Protein AF-A0A2G9UIV2-F1 (afdb_monomer)

Radius of gyration: 24.1 Å; Cα contacts (8 Å, |Δi|>4): 172; chains: 1; bounding box: 66×45×89 Å

Nearest PDB structures (foldseek):
  2ho1-assembly1_A  TM=3.061E-01  e=5.552E-01  Pseudomonas aeruginosa PAO1
  6t46-assembly2_G  TM=3.089E-01  e=1.638E+00  Bacillus subtilis subsp. natto
  7qds-assembly1_B  TM=3.259E-01  e=1.808E+00  Homo sapiens
  4gyo-assembly3_B  TM=2.276E-01  e=1.002E+00  Bacillus subtilis subsp. subtilis str. 168

Solvent-accessible surface area (backbone atoms only — not comparable to full-atom values): 14563 Å² total; per-residue (Å²): 138,87,88,85,87,81,84,84,86,81,87,78,89,78,84,85,76,84,66,90,90,58,93,69,64,47,70,51,70,64,81,99,41,84,41,78,49,73,90,74,78,98,80,74,78,90,75,75,96,66,57,72,75,56,46,73,74,57,39,69,71,50,49,52,52,52,50,51,52,38,59,75,68,71,72,69,94,71,59,66,67,57,51,44,53,54,48,42,47,22,76,76,73,42,52,72,68,54,32,51,50,50,49,50,59,38,37,77,73,33,55,70,56,38,56,52,47,51,44,47,41,27,32,62,70,67,36,52,65,64,33,44,61,72,51,46,95,73,37,61,61,53,68,73,54,48,51,50,48,51,55,51,25,57,76,70,67,40,58,60,36,51,51,50,50,61,75,41,20,78,69,31,64,56,47,67,63,56,49,31,56,43,50,45,47,50,48,56,52,32,54,75,66,68,37,58,71,61,48,50,55,48,50,53,54,57,71,69,44,92,73,55,76,61,37,52,66,45,54,55,55,51,52,51,46,54,54,52,59,52,59,64,65,63,70,81,74,76,135

pLDDT: mean 76.59, std 24.45, range [28.53, 98.25]

Structure (mmCIF, N/CA/C/O backbone):
data_AF-A0A2G9UIV2-F1
#
_entry.id   AF-A0A2G9UIV2-F1
#
loop_
_atom_site.group_PDB
_atom_site.id
_atom_site.type_symbol
_atom_site.label_atom_id
_atom_site.label_alt_id
_atom_site.label_comp_id
_atom_site.label_asym_id
_atom_site.label_entity_id
_atom_site.label_seq_id
_atom_site.pdbx_PDB_ins_code
_atom_site.Cartn_x
_atom_site.Cartn_y
_atom_site.Cartn_z
_atom_site.occupancy
_atom_site.B_iso_or_equiv
_atom_site.auth_seq_id
_atom_site.auth_comp_id
_atom_site.auth_asym_id
_atom_site.auth_atom_id
_atom_site.pdbx_PDB_model_num
ATOM 1 N N . MET A 1 1 ? 16.848 31.819 -67.163 1.00 36.22 1 MET A N 1
ATOM 2 C CA . MET A 1 1 ? 15.575 32.172 -66.495 1.00 36.22 1 MET A CA 1
ATOM 3 C C . MET A 1 1 ? 14.769 30.898 -66.299 1.00 36.22 1 MET A C 1
ATOM 5 O O . MET A 1 1 ? 14.666 30.145 -67.253 1.00 36.22 1 MET A O 1
ATOM 9 N N . GLY A 1 2 ? 14.214 30.681 -65.102 1.00 32.56 2 GLY A N 1
ATOM 10 C CA . GLY A 1 2 ? 13.157 29.688 -64.863 1.00 32.56 2 GLY A CA 1
ATOM 11 C C . GLY A 1 2 ? 13.574 28.452 -64.062 1.00 32.56 2 GLY A C 1
ATOM 12 O O . GLY A 1 2 ? 14.038 27.469 -64.621 1.00 32.56 2 GLY A O 1
ATOM 13 N N . THR A 1 3 ? 13.366 28.515 -62.750 1.00 39.59 3 THR A N 1
ATOM 14 C CA . THR A 1 3 ? 13.394 27.409 -61.779 1.00 39.59 3 THR A CA 1
ATOM 15 C C . THR A 1 3 ? 12.150 26.524 -61.885 1.00 39.59 3 THR A C 1
ATOM 17 O O . THR A 1 3 ? 11.058 27.076 -61.979 1.00 39.59 3 THR A O 1
ATOM 20 N N . TYR A 1 4 ? 12.280 25.206 -61.688 1.00 30.64 4 TYR A N 1
ATOM 21 C CA . TYR A 1 4 ? 11.201 24.380 -61.129 1.00 30.64 4 TYR A CA 1
ATOM 22 C C . TYR A 1 4 ? 11.750 23.380 -60.107 1.00 30.64 4 TYR A C 1
ATOM 24 O O . TYR A 1 4 ? 12.613 22.558 -60.396 1.00 30.64 4 TYR A O 1
ATOM 32 N N . SER A 1 5 ? 11.229 23.524 -58.891 1.00 34.03 5 SER A N 1
ATOM 33 C CA . SER A 1 5 ? 11.388 22.662 -57.724 1.00 34.03 5 SER A CA 1
ATOM 34 C C . SER A 1 5 ? 10.186 21.721 -57.667 1.00 34.03 5 SER A C 1
ATOM 36 O O . SER A 1 5 ? 9.055 22.171 -57.854 1.00 34.03 5 SER A O 1
ATOM 38 N N . THR A 1 6 ? 10.403 20.435 -57.399 1.00 33.81 6 THR A N 1
ATOM 39 C CA . THR A 1 6 ? 9.326 19.488 -57.080 1.00 33.81 6 THR A CA 1
ATOM 40 C C . THR A 1 6 ? 9.645 18.791 -55.763 1.00 33.81 6 THR A C 1
ATOM 42 O O . THR A 1 6 ? 10.566 17.984 -55.660 1.00 33.81 6 THR A O 1
ATOM 45 N N . LYS A 1 7 ? 8.871 19.158 -54.737 1.00 33.47 7 LYS A N 1
ATOM 46 C CA . LYS A 1 7 ? 8.738 18.456 -53.460 1.00 33.47 7 LYS A CA 1
ATOM 47 C C . LYS A 1 7 ? 8.026 17.120 -53.695 1.00 33.47 7 LYS A C 1
ATOM 49 O O . LYS A 1 7 ? 6.999 17.097 -54.368 1.00 33.47 7 LYS A O 1
ATOM 54 N N . GLN A 1 8 ? 8.522 16.043 -53.091 1.00 31.83 8 GLN A N 1
ATOM 55 C CA . GLN A 1 8 ? 7.738 14.832 -52.846 1.00 31.83 8 GLN A CA 1
ATOM 56 C C . GLN A 1 8 ? 7.229 14.862 -51.402 1.00 31.83 8 GLN A C 1
ATOM 58 O O . GLN A 1 8 ? 7.998 14.709 -50.454 1.00 31.83 8 GLN A O 1
ATOM 63 N N . ASP A 1 9 ? 5.924 15.083 -51.259 1.00 31.62 9 ASP A N 1
ATOM 64 C CA . ASP A 1 9 ? 5.164 14.856 -50.034 1.00 31.62 9 ASP A CA 1
ATOM 65 C C . ASP A 1 9 ? 4.883 13.352 -49.882 1.00 31.62 9 ASP A C 1
ATOM 67 O O . ASP A 1 9 ? 4.256 12.737 -50.745 1.00 31.62 9 ASP A O 1
ATOM 71 N N . SER A 1 10 ? 5.312 12.760 -48.764 1.00 32.69 10 SER A N 1
ATOM 72 C CA . SER A 1 10 ? 4.859 11.437 -48.320 1.00 32.69 10 SER A CA 1
ATOM 73 C C . SER A 1 10 ? 3.827 11.609 -47.207 1.00 32.69 10 SER A C 1
ATOM 75 O O . SER A 1 10 ? 4.128 12.084 -46.111 1.00 32.69 10 SER A O 1
ATOM 77 N N . MET A 1 11 ? 2.602 11.195 -47.522 1.00 29.70 11 MET A N 1
ATOM 78 C CA . MET A 1 11 ? 1.392 11.228 -46.707 1.00 29.70 11 MET A CA 1
ATOM 79 C C . MET A 1 11 ? 1.570 10.640 -45.293 1.00 29.70 11 MET A C 1
ATOM 81 O O . MET A 1 11 ? 1.881 9.463 -45.127 1.00 29.70 11 MET A O 1
ATOM 85 N N . ARG A 1 12 ? 1.239 11.426 -44.259 1.00 33.75 12 ARG A N 1
ATOM 86 C CA . ARG A 1 12 ? 0.734 10.912 -42.973 1.00 33.75 12 ARG A CA 1
ATOM 87 C C . ARG A 1 12 ? -0.788 10.992 -43.007 1.00 33.75 12 ARG A C 1
ATOM 89 O O . ARG A 1 12 ? -1.350 12.081 -42.923 1.00 33.75 12 ARG A O 1
ATOM 96 N N . SER A 1 13 ? -1.460 9.851 -43.106 1.00 30.95 13 SER A N 1
ATOM 97 C CA . SER A 1 13 ? -2.908 9.776 -42.914 1.00 30.95 13 SER A CA 1
ATOM 98 C C . SER A 1 13 ? -3.249 10.103 -41.453 1.00 30.95 13 SER A C 1
ATOM 100 O O . SER A 1 13 ? -2.907 9.348 -40.542 1.00 30.95 13 SER A O 1
ATOM 102 N N . SER A 1 14 ? -3.907 11.239 -41.229 1.00 36.31 14 SER A N 1
ATOM 103 C CA . SER A 1 14 ? -4.447 11.663 -39.936 1.00 36.31 14 SER A CA 1
ATOM 104 C C . SER A 1 14 ? -5.958 11.461 -39.971 1.00 36.31 14 SER A C 1
ATOM 106 O O . SER A 1 14 ? -6.673 12.192 -40.653 1.00 36.31 14 SER A O 1
ATOM 108 N N . SER A 1 15 ? -6.456 10.436 -39.285 1.00 35.34 15 SER A N 1
ATOM 109 C CA . SER A 1 15 ? -7.892 10.188 -39.159 1.00 35.34 15 SER A CA 1
ATOM 110 C C . SER A 1 15 ? -8.438 10.992 -37.977 1.00 35.34 15 SER A C 1
ATOM 112 O O . SER A 1 15 ? -8.155 10.688 -36.820 1.00 35.34 15 SER A O 1
ATOM 114 N N . ARG A 1 16 ? -9.215 12.042 -38.272 1.00 37.31 16 ARG A N 1
ATOM 115 C CA . ARG A 1 16 ? -9.953 12.834 -37.277 1.00 37.31 16 ARG A CA 1
ATOM 116 C C . ARG A 1 16 ? -11.277 12.144 -36.963 1.00 37.31 16 ARG A C 1
ATOM 118 O O . ARG A 1 16 ? -12.132 12.049 -37.838 1.00 37.31 16 ARG A O 1
ATOM 125 N N . VAL A 1 17 ? -11.473 11.717 -35.719 1.00 35.66 17 VAL A N 1
ATOM 126 C CA . VAL A 1 17 ? -12.774 11.239 -35.228 1.00 35.66 17 VAL A CA 1
ATOM 127 C C . VAL A 1 17 ? -13.355 12.319 -34.319 1.00 35.66 17 VAL A C 1
ATOM 129 O O . VAL A 1 17 ? -12.776 12.629 -33.281 1.00 35.66 17 VAL A O 1
ATOM 132 N N . ARG A 1 18 ? -14.476 12.929 -34.726 1.00 32.62 18 ARG A N 1
ATOM 133 C CA . ARG A 1 18 ? -15.250 13.835 -33.864 1.00 32.62 18 ARG A CA 1
ATOM 134 C C . ARG A 1 18 ? -16.185 12.993 -33.001 1.00 32.62 18 ARG A C 1
ATOM 136 O O . ARG A 1 18 ? -17.028 12.285 -33.540 1.00 32.62 18 ARG A O 1
ATOM 143 N N . VAL A 1 19 ? -16.052 13.090 -31.682 1.00 36.91 19 VAL A N 1
ATOM 144 C CA . VAL A 1 19 ? -17.038 12.551 -30.737 1.00 36.91 19 VAL A CA 1
ATOM 145 C C . VAL A 1 19 ? -18.130 13.606 -30.556 1.00 36.91 19 VAL A C 1
ATOM 147 O O . VAL A 1 19 ? -17.831 14.769 -30.280 1.00 36.91 19 VAL A O 1
ATOM 150 N N . ALA A 1 20 ? -19.390 13.228 -30.770 1.00 29.19 20 ALA A N 1
ATOM 151 C CA . ALA A 1 20 ? -20.528 14.123 -30.593 1.00 29.19 20 ALA A CA 1
ATOM 152 C C . ALA A 1 20 ? -20.673 14.503 -29.107 1.00 29.19 20 ALA A C 1
ATOM 154 O O . ALA A 1 20 ? -20.794 13.622 -28.262 1.00 29.19 20 ALA A O 1
ATOM 155 N N . GLY A 1 21 ? -20.642 15.805 -28.797 1.00 36.03 21 GLY A N 1
ATOM 156 C CA . GLY A 1 21 ? -20.976 16.337 -27.465 1.00 36.03 21 GLY A CA 1
ATOM 157 C C . GLY A 1 21 ? -19.948 17.264 -26.804 1.00 36.03 21 GLY A C 1
ATOM 158 O O . GLY A 1 21 ? -20.321 18.002 -25.901 1.00 36.03 21 GLY A O 1
ATOM 159 N N . CYS A 1 22 ? -18.693 17.320 -27.265 1.00 34.06 22 CYS A N 1
ATOM 160 C CA . CYS A 1 22 ? -17.700 18.272 -26.745 1.00 34.06 22 CYS A CA 1
ATOM 161 C C . CYS A 1 22 ? -17.078 19.093 -27.877 1.00 34.06 22 CYS A C 1
ATOM 163 O O . CYS A 1 22 ? -16.413 18.558 -28.766 1.00 34.06 22 CYS A O 1
ATOM 165 N N . GLY A 1 23 ? -17.274 20.413 -27.836 1.00 36.06 23 GLY A N 1
ATOM 166 C CA . GLY A 1 23 ? -16.567 21.347 -28.704 1.00 36.06 23 GLY A CA 1
ATOM 167 C C . GLY A 1 23 ? -15.068 21.293 -28.408 1.00 36.06 23 GLY A C 1
ATOM 168 O O . GLY A 1 23 ? -14.648 21.675 -27.325 1.00 36.06 23 GLY A O 1
ATOM 169 N N . LEU A 1 24 ? -14.284 20.811 -29.379 1.00 40.22 24 LEU A N 1
ATOM 170 C CA . LEU A 1 24 ? -12.813 20.740 -29.382 1.00 40.22 24 LEU A CA 1
ATOM 171 C C . LEU A 1 24 ? -12.190 19.692 -28.439 1.00 40.22 24 LEU A C 1
ATOM 173 O O . LEU A 1 24 ? -11.418 20.007 -27.538 1.00 40.22 24 LEU A O 1
ATOM 177 N N . CYS A 1 25 ? -12.459 18.415 -28.723 1.00 35.59 25 CYS A N 1
ATOM 178 C CA . CYS A 1 25 ? -11.540 17.325 -28.380 1.00 35.59 25 CYS A CA 1
ATOM 179 C C . CYS A 1 25 ? -10.595 17.069 -29.557 1.00 35.59 25 CYS A C 1
ATOM 181 O O . CYS A 1 25 ? -11.043 16.639 -30.622 1.00 35.59 25 CYS A O 1
ATOM 183 N N . GLU A 1 26 ? -9.295 17.290 -29.369 1.00 36.81 26 GLU A N 1
ATOM 184 C CA . GLU A 1 26 ? -8.282 16.783 -30.296 1.00 36.81 26 GLU A CA 1
ATOM 185 C C . GLU A 1 26 ? -7.654 15.522 -29.707 1.00 36.81 26 GLU A C 1
ATOM 187 O O . GLU A 1 26 ? -6.923 15.559 -28.716 1.00 36.81 26 GLU A O 1
ATOM 192 N N . ILE A 1 27 ? -7.960 14.382 -30.327 1.00 42.00 27 ILE A N 1
ATOM 193 C CA . ILE A 1 27 ? -7.250 13.129 -30.090 1.00 42.00 27 ILE A CA 1
ATOM 194 C C . ILE A 1 27 ? -6.097 13.084 -31.093 1.00 42.00 27 ILE A C 1
ATOM 196 O O . ILE A 1 27 ? -6.297 12.844 -32.285 1.00 42.00 27 ILE A O 1
ATOM 200 N N . LEU A 1 28 ? -4.883 13.344 -30.616 1.00 35.12 28 LEU A N 1
ATOM 201 C CA . LEU A 1 28 ? -3.662 13.224 -31.400 1.00 35.12 28 LEU A CA 1
ATOM 202 C C . LEU A 1 28 ? -3.133 11.798 -31.275 1.00 35.12 28 LEU A C 1
ATOM 204 O O . LEU A 1 28 ? -2.660 11.361 -30.225 1.00 35.12 28 LEU A O 1
ATOM 208 N N . ARG A 1 29 ? -3.222 11.066 -32.384 1.00 33.78 29 ARG A N 1
ATOM 209 C CA . ARG A 1 29 ? -2.623 9.745 -32.535 1.00 33.78 29 ARG A CA 1
ATOM 210 C C . ARG A 1 29 ? -1.155 9.924 -32.924 1.00 33.78 29 ARG A C 1
ATOM 212 O O . ARG A 1 29 ? -0.858 10.394 -34.022 1.00 33.78 29 ARG A O 1
ATOM 219 N N . VAL A 1 30 ? -0.236 9.581 -32.025 1.00 36.44 30 VAL A N 1
ATOM 220 C CA . VAL A 1 30 ? 1.208 9.554 -32.315 1.00 36.44 30 VAL A CA 1
ATOM 221 C C . VAL A 1 30 ? 1.657 8.100 -32.205 1.00 36.44 30 VAL A C 1
ATOM 223 O O . VAL A 1 30 ? 1.893 7.599 -31.109 1.00 36.44 30 VAL A O 1
ATOM 226 N N . GLY A 1 31 ? 1.693 7.396 -33.339 1.00 54.88 31 GLY A N 1
ATOM 227 C CA . GLY A 1 31 ? 1.874 5.937 -33.371 1.00 54.88 31 GLY A CA 1
ATOM 228 C C . GLY A 1 31 ? 0.669 5.194 -32.776 1.00 54.88 31 GLY A C 1
ATOM 229 O O . GLY A 1 31 ? -0.472 5.588 -33.006 1.00 54.88 31 GLY A O 1
ATOM 230 N N . ASP A 1 32 ? 0.914 4.162 -31.965 1.00 32.50 32 ASP A N 1
ATOM 231 C CA . ASP A 1 32 ? -0.132 3.414 -31.238 1.00 32.50 32 ASP A CA 1
ATOM 232 C C . ASP A 1 32 ? -0.488 4.027 -29.870 1.00 32.50 32 ASP A C 1
ATOM 234 O O . ASP A 1 32 ? -1.069 3.372 -29.001 1.00 32.50 32 ASP A O 1
ATOM 238 N N . CYS A 1 33 ? -0.126 5.291 -29.647 1.00 31.64 33 CYS A N 1
ATOM 239 C CA . CYS A 1 33 ? -0.480 6.049 -28.452 1.00 31.64 33 CYS A CA 1
ATOM 240 C C . CYS A 1 33 ? -1.670 6.975 -28.726 1.00 31.64 33 CYS A C 1
ATOM 242 O O . CYS A 1 33 ? -1.686 7.717 -29.712 1.00 31.64 33 CYS A O 1
ATOM 244 N N . PHE A 1 34 ? -2.633 6.968 -27.805 1.00 36.72 34 PHE A N 1
ATOM 245 C CA . PHE A 1 34 ? -3.711 7.949 -27.753 1.00 36.72 34 PHE A CA 1
ATOM 246 C C . PHE A 1 34 ? -3.309 9.093 -26.824 1.00 36.72 34 PHE A C 1
ATOM 248 O O . PHE A 1 34 ? -3.037 8.871 -25.646 1.00 36.72 34 PHE A O 1
ATOM 255 N N . VAL A 1 35 ? -3.288 10.315 -27.353 1.00 41.06 35 VAL A N 1
ATOM 256 C CA . VAL A 1 35 ? -3.166 11.541 -26.561 1.00 41.06 35 VAL A CA 1
ATOM 257 C C . VAL A 1 35 ? -4.452 12.329 -26.760 1.00 41.06 35 VAL A C 1
ATOM 259 O O . VAL A 1 35 ? -4.749 12.736 -27.879 1.00 41.06 35 VAL A O 1
ATOM 262 N N . ALA A 1 36 ? -5.230 12.527 -25.699 1.00 36.12 36 ALA A N 1
ATOM 263 C CA . ALA A 1 36 ? -6.378 13.425 -25.728 1.00 36.12 36 ALA A CA 1
ATOM 264 C C . ALA A 1 36 ? -5.966 14.775 -25.131 1.00 36.12 36 ALA A C 1
ATOM 266 O O . ALA A 1 36 ? -5.492 14.831 -23.995 1.00 36.12 36 ALA A O 1
ATOM 267 N N . SER A 1 37 ? -6.119 15.848 -25.906 1.00 35.06 37 SER A N 1
ATOM 268 C CA . SER A 1 37 ? -5.944 17.223 -25.442 1.00 35.06 37 SER A CA 1
ATOM 269 C C . SER A 1 37 ? -7.320 17.834 -25.187 1.00 35.06 37 SER A C 1
ATOM 271 O O . SER A 1 37 ? -8.137 17.924 -26.106 1.00 35.06 37 SER A O 1
ATOM 273 N N . PHE A 1 38 ? -7.586 18.232 -23.941 1.00 36.94 38 PHE A N 1
ATOM 274 C CA . PHE A 1 38 ? -8.805 18.940 -23.548 1.00 36.94 38 PHE A CA 1
ATOM 275 C C . PHE A 1 38 ? -8.434 20.367 -23.141 1.00 36.94 38 PHE A C 1
ATOM 277 O O . PHE A 1 38 ? -7.672 20.571 -22.199 1.00 36.94 38 PHE A O 1
ATOM 284 N N . ASN A 1 39 ? -8.977 21.355 -23.853 1.00 33.75 39 ASN A N 1
ATOM 285 C CA . ASN A 1 39 ? -8.647 22.775 -23.683 1.00 33.75 39 ASN A CA 1
ATOM 286 C C . ASN A 1 39 ? -9.565 23.521 -22.694 1.00 33.75 39 ASN A C 1
ATOM 288 O O . ASN A 1 39 ? -9.758 24.725 -22.827 1.00 33.75 39 ASN A O 1
ATOM 292 N N . CYS A 1 40 ? -10.138 22.850 -21.692 1.00 28.53 40 CYS A N 1
ATOM 293 C CA . CYS A 1 40 ? -10.941 23.513 -20.660 1.00 28.53 40 CYS A CA 1
ATOM 294 C C . CYS A 1 40 ? -10.714 22.871 -19.278 1.00 28.53 40 CYS A C 1
ATOM 296 O O . CYS A 1 40 ? -10.909 21.670 -19.119 1.00 28.53 40 CYS A O 1
ATOM 298 N N . VAL A 1 41 ? -10.390 23.719 -18.287 1.00 28.80 41 VAL A N 1
ATOM 299 C CA . VAL A 1 41 ? -10.194 23.483 -16.831 1.00 28.80 41 VAL A CA 1
ATOM 300 C C . VAL A 1 41 ? -8.759 23.105 -16.382 1.00 28.80 41 VAL A C 1
ATOM 302 O O . VAL A 1 41 ? -8.200 22.113 -16.848 1.00 28.80 41 VAL A O 1
ATOM 305 N N . PRO A 1 42 ? -8.137 23.843 -15.428 1.00 33.25 42 PRO A N 1
ATOM 306 C CA . PRO A 1 42 ? -6.715 23.715 -15.120 1.00 33.25 42 PRO A CA 1
ATOM 307 C C . PRO A 1 42 ? -6.427 22.745 -13.960 1.00 33.25 42 PRO A C 1
ATOM 309 O O . PRO A 1 42 ? -5.709 23.115 -13.053 1.00 33.25 42 PRO A O 1
ATOM 312 N N . TYR A 1 43 ? -6.953 21.517 -13.941 1.00 31.30 43 TYR A N 1
ATOM 313 C CA . TYR A 1 43 ? -6.509 20.477 -12.984 1.00 31.30 43 TYR A CA 1
ATOM 314 C C . TYR A 1 43 ? -6.773 19.069 -13.536 1.00 31.30 43 TYR A C 1
ATOM 316 O O . TYR A 1 43 ? -7.432 18.248 -12.909 1.00 31.30 43 TYR A O 1
ATOM 324 N N . PHE A 1 44 ? -6.253 18.761 -14.726 1.00 32.28 44 PHE A N 1
ATOM 325 C CA . PHE A 1 44 ? -6.190 17.376 -15.195 1.00 32.28 44 PHE A CA 1
ATOM 326 C C . PHE A 1 44 ? -4.754 16.864 -15.127 1.00 32.28 44 PHE A C 1
ATOM 328 O O . PHE A 1 44 ? -3.872 17.232 -15.903 1.00 32.28 44 PHE A O 1
ATOM 335 N N . VAL A 1 45 ? -4.525 16.018 -14.124 1.00 33.84 45 VAL A N 1
ATOM 336 C CA . VAL A 1 45 ? -3.334 15.189 -13.977 1.00 33.84 45 VAL A CA 1
ATOM 337 C C . VAL A 1 45 ? -3.229 14.320 -15.227 1.00 33.84 45 VAL A C 1
ATOM 339 O O . VAL A 1 45 ? -4.075 13.459 -15.456 1.00 33.84 45 VAL A O 1
ATOM 342 N N . ILE A 1 46 ? -2.188 14.529 -16.035 1.00 36.34 46 ILE A N 1
ATOM 343 C CA . ILE A 1 46 ? -1.783 13.572 -17.069 1.00 36.34 46 ILE A CA 1
ATOM 344 C C . ILE A 1 46 ? -1.337 12.313 -16.326 1.00 36.34 46 ILE A C 1
ATOM 346 O O . ILE A 1 46 ? -0.216 12.214 -15.826 1.00 36.34 46 ILE A O 1
ATOM 350 N N . GLN A 1 47 ? -2.276 11.391 -16.161 1.00 43.72 47 GLN A N 1
ATOM 351 C CA . GLN A 1 47 ? -2.085 10.114 -15.506 1.00 43.72 47 GLN A CA 1
ATOM 352 C C . GLN A 1 47 ? -1.883 9.060 -16.595 1.00 43.72 47 GLN A C 1
ATOM 354 O O . GLN A 1 47 ? -2.655 9.016 -17.546 1.00 43.72 47 GLN A O 1
ATOM 359 N N . LEU A 1 48 ? -0.877 8.203 -16.385 1.00 43.28 48 LEU A N 1
ATOM 360 C CA . LEU A 1 48 ? -0.452 7.049 -17.197 1.00 43.28 48 LEU A CA 1
ATOM 361 C C . LEU A 1 48 ? 0.646 7.367 -18.212 1.00 43.28 48 LEU A C 1
ATOM 363 O O . LEU A 1 48 ? 0.384 7.695 -19.362 1.00 43.28 48 LEU A O 1
ATOM 367 N N . LEU A 1 49 ? 1.893 7.162 -17.788 1.00 50.59 49 LEU A N 1
ATOM 368 C CA . LEU A 1 49 ? 2.985 6.959 -18.739 1.00 50.59 49 LEU A CA 1
ATOM 369 C C . LEU A 1 49 ? 3.220 5.479 -19.057 1.00 50.59 49 LEU A C 1
ATOM 371 O O . LEU A 1 49 ? 3.691 5.187 -20.140 1.00 50.59 49 LEU A O 1
ATOM 375 N N . LEU A 1 50 ? 2.779 4.540 -18.213 1.00 53.03 50 LEU A N 1
ATOM 376 C CA . LEU A 1 50 ? 2.763 3.111 -18.540 1.00 53.03 50 LEU A CA 1
ATOM 377 C C . LEU A 1 50 ? 1.529 2.450 -17.903 1.00 53.03 50 LEU A C 1
ATOM 379 O O . LEU A 1 50 ? 1.528 2.202 -16.693 1.00 53.03 50 LEU A O 1
ATOM 383 N N . PRO A 1 51 ? 0.446 2.175 -18.656 1.00 56.69 51 PRO A N 1
ATOM 384 C CA . PRO A 1 51 ? -0.581 1.265 -18.170 1.00 56.69 51 PRO A CA 1
ATOM 385 C C . PRO A 1 51 ? 0.069 -0.099 -17.911 1.00 56.69 51 PRO A C 1
ATOM 387 O O . PRO A 1 51 ? 0.828 -0.575 -18.757 1.00 56.69 51 PRO A O 1
ATOM 390 N N . ARG A 1 52 ? -0.249 -0.746 -16.776 1.00 54.50 52 ARG A N 1
ATOM 391 C CA . ARG A 1 52 ? 0.258 -2.090 -16.412 1.00 54.50 52 ARG A CA 1
ATOM 392 C C . ARG A 1 52 ? 0.229 -3.065 -17.602 1.00 54.50 52 ARG A C 1
ATOM 394 O O . ARG A 1 52 ? 1.183 -3.801 -17.815 1.00 54.50 52 ARG A O 1
ATOM 401 N N . GLY A 1 53 ? -0.809 -2.986 -18.440 1.00 50.38 53 GLY A N 1
ATOM 402 C CA . GLY A 1 53 ? -0.976 -3.836 -19.623 1.00 50.38 53 GLY A CA 1
ATOM 403 C C . GLY A 1 53 ? 0.068 -3.682 -20.742 1.00 50.38 53 GLY A C 1
ATOM 404 O O . GLY A 1 53 ? 0.233 -4.624 -21.510 1.00 50.38 53 GLY A O 1
ATOM 405 N N . ARG A 1 54 ? 0.785 -2.550 -20.863 1.00 51.00 54 ARG A N 1
ATOM 406 C CA . ARG A 1 54 ? 1.858 -2.399 -21.872 1.00 51.00 54 ARG A CA 1
ATOM 407 C C . ARG A 1 54 ? 3.166 -3.033 -21.414 1.00 51.00 54 ARG A C 1
ATOM 409 O O . ARG A 1 54 ? 3.742 -3.806 -22.169 1.00 51.00 54 ARG A O 1
ATOM 416 N N . LEU A 1 55 ? 3.567 -2.780 -20.165 1.00 57.16 55 LEU A N 1
ATOM 417 C CA . LEU A 1 55 ? 4.756 -3.389 -19.553 1.00 57.16 55 LEU A CA 1
ATOM 418 C C . LEU A 1 55 ? 4.685 -4.921 -19.569 1.00 57.16 55 LEU A C 1
ATOM 420 O O . LEU A 1 55 ? 5.667 -5.575 -19.905 1.00 57.16 55 LEU A O 1
ATOM 424 N N . PHE A 1 56 ? 3.498 -5.481 -19.314 1.00 55.69 56 PHE A N 1
ATOM 425 C CA . PHE A 1 56 ? 3.253 -6.923 -19.404 1.00 55.69 56 PHE A CA 1
ATOM 426 C C . PHE A 1 56 ? 3.539 -7.524 -20.787 1.00 55.69 56 PHE A C 1
ATOM 428 O O . PHE A 1 56 ? 3.893 -8.694 -20.875 1.00 55.69 56 PHE A O 1
ATOM 435 N N . ARG A 1 57 ? 3.367 -6.755 -21.870 1.00 59.41 57 ARG A N 1
ATOM 436 C CA . ARG A 1 57 ? 3.543 -7.252 -23.244 1.00 59.41 57 ARG A CA 1
ATOM 437 C C . ARG A 1 57 ? 4.956 -7.055 -23.783 1.00 59.41 57 ARG A C 1
ATOM 439 O O . ARG A 1 57 ? 5.353 -7.788 -24.679 1.00 59.41 57 ARG A O 1
ATOM 446 N N . SER A 1 58 ? 5.689 -6.063 -23.279 1.00 70.06 58 SER A N 1
ATOM 447 C CA . SER A 1 58 ? 6.996 -5.665 -23.819 1.00 70.06 58 SER A CA 1
ATOM 448 C C . SER A 1 58 ? 8.189 -6.038 -22.931 1.00 70.06 58 SER A C 1
ATOM 450 O O . SER A 1 58 ? 9.327 -5.935 -23.382 1.00 70.06 58 SER A O 1
ATOM 452 N N . GLY A 1 59 ? 7.949 -6.461 -21.686 1.00 82.06 59 GLY A N 1
ATOM 453 C CA . GLY A 1 59 ? 8.994 -6.844 -20.733 1.00 82.06 59 GLY A CA 1
ATOM 454 C C . GLY A 1 59 ? 9.712 -5.659 -20.072 1.00 82.06 59 GLY A C 1
ATOM 455 O O . GLY A 1 59 ? 9.505 -4.490 -20.423 1.00 82.06 59 GLY A O 1
ATOM 456 N N . ILE A 1 60 ? 10.573 -5.974 -19.098 1.00 88.00 60 ILE A N 1
ATOM 457 C CA . ILE A 1 60 ? 11.264 -4.997 -18.237 1.00 88.00 60 ILE A CA 1
ATOM 458 C C . ILE A 1 60 ? 12.236 -4.126 -19.040 1.00 88.00 60 ILE A C 1
ATOM 460 O O . ILE A 1 60 ? 12.240 -2.905 -18.878 1.00 88.00 60 ILE A O 1
ATOM 464 N N . ALA A 1 61 ? 12.999 -4.720 -19.964 1.00 87.25 61 ALA A N 1
ATOM 465 C CA . ALA A 1 61 ? 13.955 -3.997 -20.806 1.00 87.25 61 ALA A CA 1
ATOM 466 C C . ALA A 1 61 ? 13.292 -2.883 -21.639 1.00 87.25 61 ALA A C 1
ATOM 468 O O . ALA A 1 61 ? 13.794 -1.759 -21.693 1.00 87.25 61 ALA A O 1
ATOM 469 N N . ALA A 1 62 ? 12.130 -3.161 -22.241 1.00 85.69 62 ALA A N 1
ATOM 470 C CA . ALA A 1 62 ? 11.371 -2.155 -22.981 1.00 85.69 62 ALA A CA 1
ATOM 471 C C . ALA A 1 62 ? 10.837 -1.050 -22.058 1.00 85.69 62 ALA A C 1
ATOM 473 O O . ALA A 1 62 ? 10.903 0.130 -22.400 1.00 85.69 62 ALA A O 1
ATOM 474 N N . GLY A 1 63 ? 10.373 -1.420 -20.860 1.00 86.75 63 GLY A N 1
ATOM 475 C CA . GLY A 1 63 ? 9.943 -0.463 -19.844 1.00 86.75 63 GLY A CA 1
ATOM 476 C C . GLY A 1 63 ? 11.053 0.495 -19.401 1.00 86.75 63 GLY A C 1
ATOM 477 O O . GLY A 1 63 ? 10.814 1.693 -19.244 1.00 86.75 63 GLY A O 1
ATOM 478 N N . LEU A 1 64 ? 12.279 -0.012 -19.245 1.00 89.44 64 LEU A N 1
ATOM 479 C CA . LEU A 1 64 ? 13.455 0.803 -18.931 1.00 89.44 64 LEU A CA 1
ATOM 480 C C . LEU A 1 64 ? 13.850 1.727 -20.092 1.00 89.44 64 LEU A C 1
ATOM 482 O O . LEU A 1 64 ? 14.180 2.889 -19.857 1.00 89.44 64 LEU A O 1
ATOM 486 N N . ALA A 1 65 ? 13.767 1.253 -21.338 1.00 87.31 65 ALA A N 1
ATOM 487 C CA . ALA A 1 65 ? 14.028 2.081 -22.515 1.00 87.31 65 ALA A CA 1
ATOM 488 C C . ALA A 1 65 ? 13.017 3.237 -22.648 1.00 87.31 65 ALA A C 1
ATOM 490 O O . ALA A 1 65 ? 13.404 4.375 -22.920 1.00 87.31 65 ALA A O 1
ATOM 491 N N . GLU A 1 66 ? 11.730 2.974 -22.402 1.00 83.81 66 GLU A N 1
ATOM 492 C CA . GLU A 1 66 ? 10.686 4.005 -22.422 1.00 83.81 66 GLU A CA 1
ATOM 493 C C . GLU A 1 66 ? 10.877 5.018 -21.285 1.00 83.81 66 GLU A C 1
ATOM 495 O O . GLU A 1 66 ? 10.788 6.227 -21.508 1.00 83.81 66 GLU A O 1
ATOM 500 N N . LEU A 1 67 ? 11.230 4.557 -20.081 1.00 86.81 67 LEU A N 1
ATOM 501 C CA . LEU A 1 67 ? 11.588 5.435 -18.967 1.00 86.81 67 LEU A CA 1
ATOM 502 C C . LEU A 1 67 ? 12.741 6.384 -19.335 1.00 86.81 67 LEU A C 1
ATOM 504 O O . LEU A 1 67 ? 12.671 7.581 -19.048 1.00 86.81 67 LEU A O 1
ATOM 508 N N . GLU A 1 68 ? 13.784 5.869 -19.982 1.00 86.69 68 GLU A N 1
ATOM 509 C CA . GLU A 1 68 ? 14.931 6.666 -20.417 1.00 86.69 68 GLU A CA 1
ATOM 510 C C . GLU A 1 68 ? 14.536 7.700 -21.482 1.00 86.69 68 GLU A C 1
ATOM 512 O O . GLU A 1 68 ? 14.926 8.869 -21.414 1.00 86.69 68 GLU A O 1
ATOM 517 N N . GLN A 1 69 ? 13.673 7.319 -22.425 1.00 83.75 69 GLN A N 1
ATOM 518 C CA . GLN A 1 69 ? 13.117 8.252 -23.404 1.00 83.75 69 GLN A CA 1
ATOM 519 C C . GLN A 1 69 ? 12.300 9.367 -22.732 1.00 83.75 69 GLN A C 1
ATOM 521 O O . GLN A 1 69 ? 12.425 10.538 -23.098 1.00 83.75 69 GLN A O 1
ATOM 526 N N . LEU A 1 70 ? 11.492 9.035 -21.723 1.00 78.69 70 LEU A N 1
ATOM 527 C CA . LEU A 1 70 ? 10.688 10.010 -20.984 1.00 78.69 70 LEU A CA 1
ATOM 528 C C . LEU A 1 70 ? 11.548 10.997 -20.194 1.00 78.69 70 LEU A C 1
ATOM 530 O O . LEU A 1 70 ? 11.244 12.195 -20.196 1.00 78.69 70 LEU A O 1
ATOM 534 N N . LYS A 1 71 ? 12.636 10.517 -19.578 1.00 83.06 71 LYS A N 1
ATOM 535 C CA . LYS A 1 71 ? 13.636 11.367 -18.915 1.00 83.06 71 LYS A CA 1
ATOM 536 C C . LYS A 1 71 ? 14.232 12.378 -19.897 1.00 83.06 71 LYS A C 1
ATOM 538 O O . LYS A 1 71 ? 14.225 13.573 -19.607 1.00 83.06 71 LYS A O 1
ATOM 543 N N . ARG A 1 72 ? 14.651 11.932 -21.088 1.00 84.56 72 ARG A N 1
ATOM 544 C CA . ARG A 1 72 ? 15.224 12.805 -22.135 1.00 84.56 72 ARG A CA 1
ATOM 545 C C . ARG A 1 72 ? 14.267 13.892 -22.616 1.00 84.56 72 ARG A C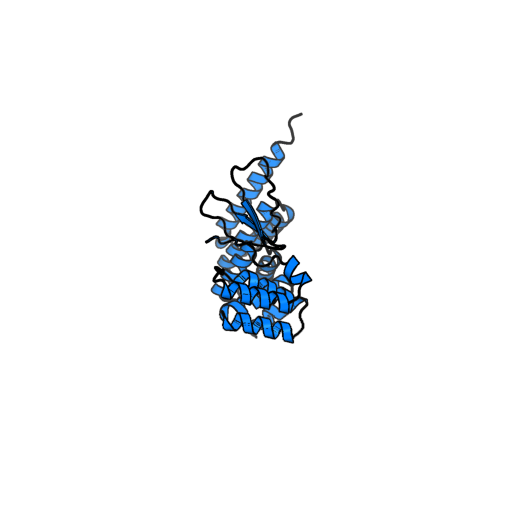 1
ATOM 547 O O . ARG A 1 72 ? 14.703 14.990 -22.939 1.00 84.56 72 ARG A O 1
ATOM 554 N N . LEU A 1 73 ? 12.966 13.606 -22.657 1.00 78.56 73 LEU A N 1
ATOM 555 C CA . LEU A 1 73 ? 11.948 14.564 -23.098 1.00 78.56 7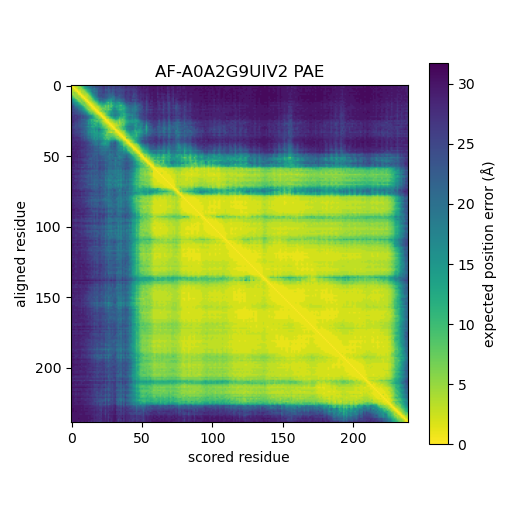3 LEU A CA 1
ATOM 556 C C . LEU A 1 73 ? 11.562 15.596 -22.020 1.00 78.56 73 LEU A C 1
ATOM 558 O O . LEU A 1 73 ? 10.720 16.451 -22.290 1.00 78.56 73 LEU A O 1
ATOM 562 N N . GLY A 1 74 ? 12.105 15.505 -20.798 1.00 74.38 74 GLY A N 1
ATOM 563 C CA . GLY A 1 74 ? 11.741 16.386 -19.679 1.00 74.38 74 GLY A CA 1
ATOM 564 C C . GLY A 1 74 ? 10.288 16.223 -19.208 1.00 74.38 74 GLY A C 1
ATOM 565 O O . GLY A 1 74 ? 9.752 17.080 -18.508 1.00 74.38 74 GLY A O 1
ATOM 566 N N . ARG A 1 75 ? 9.612 15.133 -19.597 1.00 66.56 75 ARG A N 1
ATOM 567 C CA . ARG A 1 75 ? 8.166 14.924 -19.392 1.00 66.56 75 ARG A CA 1
ATOM 568 C C . ARG A 1 75 ? 7.850 14.155 -18.116 1.00 66.56 75 ARG A C 1
ATOM 570 O O . ARG A 1 75 ? 7.040 13.229 -18.131 1.00 66.56 75 ARG A O 1
ATOM 577 N N . VAL A 1 76 ? 8.485 14.508 -17.003 1.00 67.50 76 VAL A N 1
ATOM 578 C CA . VAL A 1 76 ? 8.430 13.662 -15.810 1.00 67.50 76 VAL A CA 1
ATOM 579 C C . VAL A 1 76 ? 8.135 14.471 -14.549 1.00 67.50 76 VAL A C 1
ATOM 581 O O . VAL A 1 76 ? 9.039 14.938 -13.870 1.00 67.50 76 VAL A O 1
ATOM 584 N N . LYS A 1 77 ? 6.845 14.627 -14.216 1.00 66.50 77 LYS A N 1
ATOM 585 C CA . LYS A 1 77 ? 6.419 15.268 -12.953 1.00 66.50 77 LYS A CA 1
ATOM 586 C C . LYS A 1 77 ? 6.516 14.330 -11.741 1.00 66.50 77 LYS A C 1
ATOM 588 O O . LYS A 1 77 ? 6.725 14.794 -10.629 1.00 66.50 77 LYS A O 1
ATOM 593 N N . SER A 1 78 ? 6.355 13.018 -11.935 1.00 74.38 78 SER A N 1
ATOM 594 C CA . SER A 1 78 ? 6.542 11.999 -10.891 1.00 74.38 78 SER A CA 1
ATOM 595 C C . SER A 1 78 ? 6.827 10.636 -11.525 1.00 74.38 78 SER A C 1
ATOM 597 O O . SER A 1 78 ? 6.073 10.185 -12.387 1.00 74.38 78 SER A O 1
ATOM 599 N N . LEU A 1 79 ? 7.907 9.979 -11.089 1.00 86.12 79 LEU A N 1
ATOM 600 C CA . LEU A 1 79 ? 8.288 8.629 -11.530 1.00 86.12 79 LEU A CA 1
ATOM 601 C C . LEU A 1 79 ? 7.739 7.518 -10.647 1.00 86.12 79 LEU A C 1
ATOM 603 O O . LEU A 1 79 ? 7.835 6.356 -11.024 1.00 86.12 79 LEU A O 1
ATOM 607 N N . THR A 1 80 ? 7.145 7.846 -9.500 1.00 89.44 80 THR A N 1
ATOM 608 C CA . THR A 1 80 ? 6.781 6.863 -8.472 1.00 89.44 80 THR A CA 1
ATOM 609 C C . THR A 1 80 ? 5.900 5.748 -9.026 1.00 89.44 80 THR A C 1
ATOM 611 O O . THR A 1 80 ? 6.162 4.581 -8.764 1.00 89.44 80 THR A O 1
ATOM 614 N N . ARG A 1 81 ? 4.902 6.078 -9.857 1.00 87.75 81 ARG A N 1
ATOM 615 C CA . ARG A 1 81 ? 4.022 5.076 -10.478 1.00 87.75 81 ARG A CA 1
ATOM 616 C C . ARG A 1 81 ? 4.733 4.234 -11.542 1.00 87.75 81 ARG A C 1
ATOM 618 O O . ARG A 1 81 ? 4.455 3.049 -11.658 1.00 87.75 81 ARG A O 1
ATOM 625 N N . THR A 1 82 ? 5.653 4.824 -12.301 1.00 87.31 82 THR A N 1
ATOM 626 C CA . THR A 1 82 ? 6.459 4.091 -13.289 1.00 87.31 82 THR A CA 1
ATOM 627 C C . THR A 1 82 ? 7.413 3.122 -12.600 1.00 87.31 82 THR A C 1
ATOM 629 O O . THR A 1 82 ? 7.456 1.949 -12.957 1.00 87.31 82 THR A O 1
ATOM 632 N N . PHE A 1 83 ? 8.124 3.591 -11.574 1.00 91.94 83 PHE A N 1
ATOM 633 C CA . PHE A 1 83 ? 8.989 2.763 -10.741 1.00 91.94 83 PHE A CA 1
ATOM 634 C C . PHE A 1 83 ? 8.216 1.654 -10.044 1.00 91.94 83 PHE A C 1
ATOM 636 O O . PHE A 1 83 ? 8.659 0.516 -10.068 1.00 91.94 83 PHE A O 1
ATOM 643 N N . HIS A 1 84 ? 7.040 1.962 -9.502 1.00 92.88 84 HIS A N 1
ATOM 644 C CA . HIS A 1 84 ? 6.132 0.963 -8.952 1.00 92.88 84 HIS A CA 1
ATOM 645 C C . HIS A 1 84 ? 5.776 -0.118 -9.976 1.00 92.88 84 HIS A C 1
ATOM 647 O O . HIS A 1 84 ? 5.963 -1.288 -9.676 1.00 92.88 84 HIS A O 1
ATOM 653 N N . CYS A 1 85 ? 5.333 0.239 -11.186 1.00 90.12 85 CYS A N 1
ATOM 654 C CA . CYS A 1 85 ? 4.987 -0.754 -12.206 1.00 90.12 85 CYS A CA 1
ATOM 655 C C . CYS A 1 85 ? 6.188 -1.620 -12.629 1.00 90.12 85 CYS A C 1
ATOM 657 O O . CYS A 1 85 ? 6.031 -2.829 -12.785 1.00 90.12 85 CYS A O 1
ATOM 659 N N . LEU A 1 86 ? 7.366 -1.013 -12.819 1.00 92.19 86 LEU A N 1
ATOM 660 C CA . LEU A 1 86 ? 8.595 -1.733 -13.171 1.00 92.19 86 LEU A CA 1
ATOM 661 C C . LEU A 1 86 ? 9.018 -2.687 -12.054 1.00 92.19 86 LEU A C 1
ATOM 663 O O . LEU A 1 86 ? 9.294 -3.853 -12.314 1.00 92.19 86 LEU A O 1
ATOM 667 N N . LEU A 1 87 ? 9.029 -2.198 -10.814 1.00 94.50 87 LEU A N 1
ATOM 668 C CA . LEU A 1 87 ? 9.425 -2.972 -9.646 1.00 94.50 87 LEU A CA 1
ATOM 669 C C . LEU A 1 87 ? 8.434 -4.101 -9.363 1.00 94.50 87 LEU A C 1
ATOM 671 O O . LEU A 1 87 ? 8.852 -5.224 -9.123 1.00 94.50 87 LEU A O 1
ATOM 675 N N . TRP A 1 88 ? 7.132 -3.829 -9.450 1.00 94.44 88 TRP A N 1
ATOM 676 C CA . TRP A 1 88 ? 6.088 -4.841 -9.308 1.00 94.44 88 TRP A CA 1
ATOM 677 C C . TRP A 1 88 ? 6.274 -5.970 -10.327 1.00 94.44 88 TRP A C 1
ATOM 679 O O . TRP A 1 88 ? 6.319 -7.135 -9.946 1.00 94.44 88 TRP A O 1
ATOM 689 N N . ASN A 1 89 ? 6.477 -5.633 -11.606 1.00 91.62 89 ASN A N 1
ATOM 690 C CA . ASN A 1 89 ? 6.676 -6.632 -12.657 1.00 91.62 89 ASN A CA 1
ATOM 691 C C . ASN A 1 89 ? 7.981 -7.421 -12.460 1.00 91.62 89 ASN A C 1
ATOM 693 O O . ASN A 1 89 ? 7.989 -8.637 -12.622 1.00 91.62 89 ASN A O 1
ATOM 697 N N . ALA A 1 90 ? 9.055 -6.748 -12.043 1.00 93.75 90 ALA A N 1
ATOM 698 C CA . ALA A 1 90 ? 10.329 -7.392 -11.754 1.00 93.75 90 ALA A CA 1
ATOM 699 C C . ALA A 1 90 ? 10.265 -8.349 -10.555 1.00 93.75 90 ALA A C 1
ATOM 701 O O . ALA A 1 90 ? 10.860 -9.418 -10.605 1.00 93.75 90 ALA A O 1
ATOM 702 N N . VAL A 1 91 ? 9.525 -7.998 -9.500 1.00 94.06 91 VAL A N 1
ATOM 703 C CA . VAL A 1 91 ? 9.373 -8.840 -8.301 1.00 94.06 91 VAL A CA 1
ATOM 704 C C . VAL A 1 91 ? 8.422 -10.023 -8.533 1.00 94.06 91 VAL A C 1
ATOM 706 O O . VAL A 1 91 ? 8.575 -11.058 -7.879 1.00 94.06 91 VAL A O 1
ATOM 709 N N . ASP A 1 92 ? 7.425 -9.878 -9.408 1.00 92.50 92 ASP A N 1
ATOM 710 C CA . ASP A 1 92 ? 6.425 -10.925 -9.659 1.00 92.50 92 ASP A CA 1
ATOM 711 C C . ASP A 1 92 ? 6.810 -11.881 -10.800 1.00 92.50 92 ASP A C 1
ATOM 713 O O . ASP A 1 92 ? 6.526 -13.077 -10.742 1.00 92.50 92 ASP A O 1
ATOM 717 N N . HIS A 1 93 ? 7.474 -11.372 -11.841 1.00 88.88 93 HIS A N 1
ATOM 718 C CA . HIS A 1 93 ? 7.748 -12.125 -13.073 1.00 88.88 93 HIS A CA 1
ATOM 719 C C . HIS A 1 93 ? 9.191 -12.020 -13.575 1.00 88.88 93 HIS A C 1
ATOM 721 O O . HIS A 1 93 ? 9.574 -12.764 -14.479 1.00 88.88 93 HIS A O 1
ATOM 727 N N . GLY A 1 94 ? 9.976 -11.083 -13.044 1.00 85.25 94 GLY A N 1
ATOM 728 C CA . GLY A 1 94 ? 11.321 -10.805 -13.531 1.00 85.25 94 GLY A CA 1
A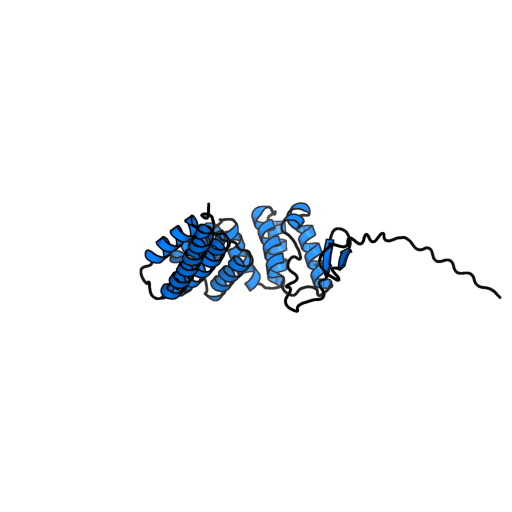TOM 729 C C . GLY A 1 94 ? 12.356 -11.822 -13.068 1.00 85.25 94 GLY A C 1
ATOM 730 O O . GLY A 1 94 ? 12.217 -12.489 -12.040 1.00 85.25 94 GLY A O 1
ATOM 731 N N . LYS A 1 95 ? 13.455 -11.902 -13.818 1.00 91.81 95 LYS A N 1
ATOM 732 C CA . LYS A 1 95 ? 14.675 -12.578 -13.361 1.00 91.81 95 LYS A CA 1
ATOM 733 C C . LYS A 1 95 ? 15.391 -11.723 -12.312 1.00 91.81 95 LYS A C 1
ATOM 735 O O . LYS A 1 95 ? 15.251 -10.501 -12.293 1.00 91.81 95 LYS A O 1
ATOM 740 N N . ALA A 1 96 ? 16.242 -12.349 -11.497 1.00 92.19 96 ALA A N 1
ATOM 741 C CA . ALA A 1 96 ? 17.047 -11.644 -10.493 1.00 92.19 96 ALA A CA 1
ATOM 742 C C . ALA A 1 96 ? 17.882 -10.492 -11.094 1.00 92.19 96 ALA A C 1
ATOM 744 O O . ALA A 1 96 ? 17.992 -9.428 -10.490 1.00 92.19 96 ALA A O 1
ATOM 745 N N . GLU A 1 97 ? 18.411 -10.678 -12.306 1.00 93.62 97 GLU A N 1
ATOM 746 C CA . GLU A 1 97 ? 19.154 -9.651 -13.050 1.00 93.62 97 GLU A CA 1
ATOM 747 C C . GLU A 1 97 ? 18.281 -8.440 -13.412 1.00 93.62 97 GLU A C 1
ATOM 749 O O . GLU A 1 97 ? 18.704 -7.296 -13.253 1.00 93.62 97 GLU A O 1
ATOM 754 N N . GLU A 1 98 ? 17.045 -8.679 -13.857 1.00 92.38 98 GLU A N 1
ATOM 755 C CA . GLU A 1 98 ? 16.107 -7.617 -14.231 1.00 92.38 98 GLU A CA 1
ATOM 756 C C . GLU A 1 98 ? 15.636 -6.841 -12.998 1.00 92.38 98 GLU A C 1
ATOM 758 O O . GLU A 1 98 ? 15.549 -5.612 -13.033 1.00 92.38 98 GLU A O 1
ATOM 763 N N . LEU A 1 99 ? 15.398 -7.542 -11.885 1.00 94.81 99 LEU A N 1
ATOM 764 C CA . LEU A 1 99 ? 15.117 -6.911 -10.600 1.00 94.81 99 LEU A CA 1
ATOM 765 C C . LEU A 1 99 ? 16.285 -6.025 -10.158 1.00 94.81 99 LEU A C 1
ATOM 767 O O . LEU A 1 99 ? 16.071 -4.849 -9.872 1.00 94.81 99 LEU A O 1
ATOM 771 N N . ALA A 1 100 ? 17.517 -6.538 -10.179 1.00 95.25 100 ALA A N 1
ATOM 772 C CA . ALA A 1 100 ? 18.703 -5.761 -9.822 1.00 95.25 100 ALA A CA 1
ATOM 773 C C . ALA A 1 100 ? 18.872 -4.516 -10.713 1.00 95.25 100 ALA A C 1
ATOM 775 O O . ALA A 1 100 ? 19.208 -3.434 -10.224 1.00 95.25 100 ALA A O 1
ATOM 776 N N . GLN A 1 101 ? 18.584 -4.638 -12.012 1.00 94.75 101 GLN A N 1
ATOM 777 C CA . GLN A 1 101 ? 18.630 -3.517 -12.947 1.00 94.75 101 GLN A CA 1
ATOM 778 C C . GLN A 1 101 ? 17.584 -2.446 -12.607 1.00 94.75 101 GLN A C 1
ATOM 780 O O . GLN A 1 101 ? 17.912 -1.258 -12.546 1.00 94.75 101 GLN A O 1
ATOM 785 N N . VAL A 1 102 ? 16.336 -2.847 -12.345 1.00 94.31 102 VAL A N 1
ATOM 786 C CA . VAL A 1 102 ? 15.266 -1.924 -11.936 1.00 94.31 102 VAL A CA 1
ATOM 787 C C . VAL A 1 102 ? 15.615 -1.243 -10.612 1.00 94.31 102 VAL A C 1
ATOM 789 O O . VAL A 1 102 ? 15.504 -0.021 -10.505 1.00 94.31 102 VAL A O 1
ATOM 792 N N . GLU A 1 103 ? 16.093 -1.996 -9.623 1.00 95.81 103 GLU A N 1
ATOM 793 C CA . GLU A 1 103 ? 16.503 -1.454 -8.326 1.00 95.81 103 GLU A CA 1
ATOM 794 C C . GLU A 1 103 ? 17.632 -0.428 -8.462 1.00 95.81 103 GLU A C 1
ATOM 796 O O . GLU A 1 103 ? 17.559 0.640 -7.856 1.00 95.81 103 GLU A O 1
ATOM 801 N N . SER A 1 104 ? 18.624 -0.688 -9.317 1.00 95.69 104 SER A N 1
ATOM 802 C CA . SER A 1 104 ? 19.707 0.259 -9.610 1.00 95.69 104 SER A CA 1
ATOM 803 C C . SER A 1 104 ? 19.187 1.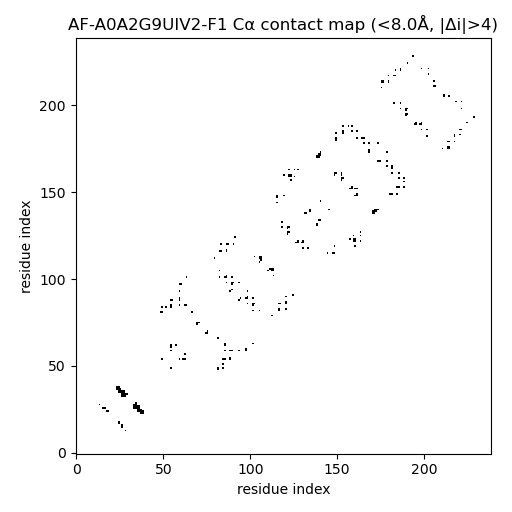577 -10.207 1.00 95.69 104 SER A C 1
ATOM 805 O O . SER A 1 104 ? 19.561 2.674 -9.771 1.00 95.69 104 SER A O 1
ATOM 807 N N . VAL A 1 105 ? 18.249 1.500 -11.157 1.00 93.62 105 VAL A N 1
ATOM 808 C CA . VAL A 1 105 ? 17.649 2.684 -11.798 1.00 93.62 105 VAL A CA 1
ATOM 809 C C . VAL A 1 105 ? 16.819 3.510 -10.811 1.00 93.62 105 VAL A C 1
ATOM 811 O O . VAL A 1 105 ? 16.868 4.744 -10.835 1.00 93.62 105 VAL A O 1
ATOM 814 N N . ILE A 1 106 ? 16.067 2.856 -9.925 1.00 93.38 106 ILE A N 1
ATOM 815 C CA . ILE A 1 106 ? 15.285 3.557 -8.901 1.00 93.38 106 ILE A CA 1
ATOM 816 C C . ILE A 1 106 ? 16.224 4.156 -7.853 1.00 93.38 106 ILE A C 1
ATOM 818 O O . ILE A 1 106 ? 16.089 5.336 -7.544 1.00 93.38 106 ILE A O 1
ATOM 822 N N . SER A 1 107 ? 17.201 3.390 -7.358 1.00 94.38 107 SER A N 1
ATOM 823 C CA . SER A 1 107 ? 18.150 3.832 -6.328 1.00 94.38 107 SER A CA 1
ATOM 824 C C . SER A 1 107 ? 18.961 5.050 -6.774 1.00 94.38 107 SER A C 1
ATOM 826 O O . SER A 1 107 ? 19.063 6.023 -6.033 1.00 94.38 107 SER A O 1
ATOM 828 N N . SER A 1 108 ? 19.437 5.070 -8.024 1.00 91.69 108 SER A N 1
ATOM 829 C CA . SER A 1 108 ? 20.145 6.233 -8.591 1.00 91.69 108 SER A CA 1
ATOM 830 C C . SER A 1 108 ? 19.278 7.493 -8.703 1.00 91.69 108 SER A C 1
ATOM 832 O O . SER A 1 108 ? 19.807 8.598 -8.775 1.00 91.69 108 SER A O 1
ATOM 834 N N . THR A 1 109 ? 17.949 7.346 -8.704 1.00 88.06 109 THR A N 1
ATOM 835 C CA . THR A 1 109 ? 17.007 8.474 -8.735 1.00 88.06 109 THR A CA 1
ATOM 836 C C . THR A 1 109 ? 16.534 8.865 -7.328 1.00 88.06 109 THR A C 1
ATOM 838 O O . THR A 1 109 ? 16.388 10.046 -7.027 1.00 88.06 109 THR A O 1
ATOM 841 N N . SER A 1 110 ? 16.240 7.885 -6.470 1.00 87.38 110 SER A N 1
ATOM 842 C CA . SER A 1 110 ? 15.750 8.074 -5.104 1.00 87.38 110 SER A CA 1
ATOM 843 C C . SER A 1 110 ? 15.962 6.797 -4.269 1.00 87.38 110 SER A C 1
ATOM 845 O O . SER A 1 110 ? 15.130 5.884 -4.324 1.00 87.38 110 SER A O 1
ATOM 847 N N . PRO A 1 111 ? 17.028 6.729 -3.448 1.00 87.19 111 PRO A N 1
ATOM 848 C CA . PRO A 1 111 ? 17.297 5.5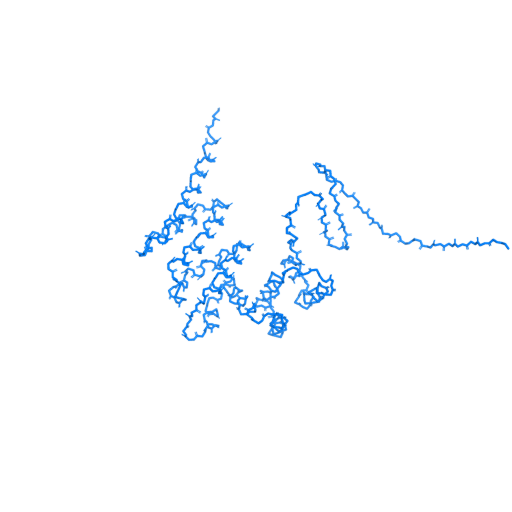71 -2.591 1.00 87.19 111 PRO A CA 1
ATOM 849 C C . PRO A 1 111 ? 16.176 5.309 -1.574 1.00 87.19 111 PRO A C 1
ATOM 851 O O . PRO A 1 111 ? 15.715 4.181 -1.411 1.00 87.19 111 PRO A O 1
ATOM 854 N N . THR A 1 112 ? 15.667 6.370 -0.942 1.00 87.62 112 THR A N 1
ATOM 855 C CA . THR A 1 112 ? 14.533 6.293 -0.007 1.00 87.62 112 THR A CA 1
ATOM 856 C C . THR A 1 112 ? 13.235 5.904 -0.716 1.00 87.62 112 THR A C 1
ATOM 858 O O . THR A 1 112 ? 12.425 5.152 -0.174 1.00 87.62 112 THR A O 1
ATOM 861 N N . GLY A 1 113 ? 13.042 6.364 -1.956 1.00 88.88 113 GLY A N 1
ATOM 862 C CA . GLY A 1 113 ? 11.926 5.958 -2.806 1.00 88.88 113 GLY A CA 1
ATOM 863 C C . GLY A 1 113 ? 11.943 4.463 -3.118 1.00 88.88 113 GLY A C 1
ATOM 864 O O . GLY A 1 113 ? 10.885 3.836 -3.085 1.00 88.88 113 GLY A O 1
ATOM 865 N N . LEU A 1 114 ? 13.124 3.879 -3.354 1.00 93.56 114 LEU A N 1
ATOM 866 C CA . LEU A 1 114 ? 13.262 2.442 -3.585 1.00 93.56 114 LEU A CA 1
ATOM 867 C C . LEU A 1 114 ? 12.790 1.627 -2.380 1.00 93.56 114 LEU A C 1
ATOM 869 O O . LEU A 1 114 ? 11.960 0.740 -2.550 1.00 93.56 114 LEU A O 1
ATOM 873 N N . GLN A 1 115 ? 13.283 1.931 -1.176 1.00 91.94 115 GLN A N 1
ATOM 874 C CA . GLN A 1 115 ? 12.913 1.180 0.031 1.00 91.94 115 GLN A CA 1
ATOM 875 C C . GLN A 1 115 ? 11.397 1.195 0.263 1.00 91.94 115 GLN A C 1
ATOM 877 O O . GLN A 1 115 ? 10.774 0.145 0.435 1.00 91.94 115 GLN A O 1
ATOM 882 N N . ARG A 1 116 ? 10.781 2.380 0.172 1.00 94.50 116 ARG A N 1
ATOM 883 C CA . ARG A 1 116 ? 9.330 2.543 0.334 1.00 94.50 116 ARG A CA 1
ATOM 884 C C . ARG A 1 116 ? 8.535 1.781 -0.732 1.00 94.50 116 ARG A C 1
ATOM 886 O O . ARG A 1 116 ? 7.539 1.136 -0.408 1.00 94.50 116 ARG A O 1
ATOM 893 N N . LEU A 1 117 ? 8.982 1.827 -1.990 1.00 95.94 117 LEU A N 1
ATOM 894 C CA . LEU A 1 117 ? 8.343 1.115 -3.098 1.00 95.94 117 LEU A CA 1
ATOM 895 C C . LEU A 1 117 ? 8.503 -0.405 -2.997 1.00 95.94 117 LEU A C 1
ATOM 897 O O . LEU A 1 117 ? 7.537 -1.111 -3.275 1.00 95.94 117 LEU A O 1
ATOM 901 N N . LYS A 1 118 ? 9.669 -0.914 -2.577 1.00 95.88 118 LYS A N 1
ATOM 902 C CA . LYS A 1 118 ? 9.881 -2.356 -2.356 1.00 95.88 118 LYS A CA 1
ATOM 903 C C . LYS A 1 118 ? 8.908 -2.879 -1.309 1.00 95.88 118 LYS A C 1
ATOM 905 O O . LYS A 1 118 ? 8.194 -3.836 -1.590 1.00 95.88 118 LYS A O 1
ATOM 910 N N . GLY A 1 119 ? 8.810 -2.210 -0.159 1.00 95.94 119 GLY A N 1
ATOM 911 C CA . GLY A 1 119 ? 7.862 -2.611 0.881 1.00 95.94 119 GLY A CA 1
ATOM 912 C C . GLY A 1 119 ? 6.411 -2.598 0.392 1.00 95.94 119 GLY A C 1
ATOM 913 O O . GLY A 1 119 ? 5.682 -3.564 0.597 1.00 95.94 119 GLY A O 1
ATOM 914 N N . PHE A 1 120 ? 6.020 -1.556 -0.348 1.00 97.69 120 PHE A N 1
ATOM 915 C CA . PHE A 1 120 ? 4.684 -1.468 -0.940 1.00 97.69 120 PHE A CA 1
ATOM 916 C C . PHE A 1 120 ? 4.392 -2.625 -1.908 1.00 97.69 120 PHE A C 1
ATOM 918 O O . PHE A 1 120 ? 3.338 -3.247 -1.817 1.00 97.69 120 PHE A O 1
ATOM 925 N N . VAL A 1 121 ? 5.321 -2.931 -2.821 1.00 97.56 121 VAL A N 1
ATOM 926 C CA . VAL A 1 121 ? 5.174 -4.018 -3.804 1.00 97.56 121 VAL A CA 1
ATOM 927 C C . VAL A 1 121 ? 5.089 -5.380 -3.119 1.00 97.56 121 VAL A C 1
ATOM 929 O O . VAL A 1 121 ? 4.273 -6.205 -3.519 1.00 97.56 121 VAL A O 1
ATOM 932 N N . LEU A 1 122 ? 5.890 -5.619 -2.077 1.00 97.81 122 LEU A N 1
ATOM 933 C CA . LEU A 1 122 ? 5.832 -6.868 -1.314 1.00 97.81 122 LEU A CA 1
ATOM 934 C C . LEU A 1 122 ? 4.461 -7.058 -0.658 1.00 97.81 122 LEU A C 1
ATOM 936 O O . LEU A 1 122 ? 3.883 -8.135 -0.782 1.00 97.81 122 LEU A O 1
ATOM 940 N N . LEU A 1 123 ? 3.912 -6.012 -0.033 1.00 97.88 123 LEU A N 1
ATOM 941 C CA . LEU A 1 123 ? 2.560 -6.053 0.532 1.00 97.88 123 LEU A CA 1
ATOM 942 C C . LEU A 1 123 ? 1.484 -6.228 -0.546 1.00 97.88 123 LEU A C 1
ATOM 944 O O . LEU A 1 123 ? 0.563 -7.020 -0.367 1.00 97.88 123 LEU A O 1
ATOM 948 N N . GLU A 1 124 ? 1.612 -5.543 -1.685 1.00 97.31 124 GLU A N 1
ATOM 949 C CA . GLU A 1 124 ? 0.663 -5.657 -2.799 1.00 97.31 124 GLU A CA 1
ATOM 950 C C . GLU A 1 124 ? 0.630 -7.068 -3.403 1.00 97.31 124 GLU A C 1
ATOM 952 O O . GLU A 1 124 ? -0.428 -7.533 -3.815 1.00 97.31 124 GLU A O 1
ATOM 957 N N . LEU A 1 125 ? 1.769 -7.764 -3.418 1.00 95.94 125 LEU A N 1
ATOM 958 C CA . LEU A 1 125 ? 1.890 -9.158 -3.855 1.00 95.94 125 LEU A CA 1
ATOM 959 C C . LEU A 1 125 ? 1.545 -10.175 -2.751 1.00 95.94 125 LEU A C 1
ATOM 961 O O . LEU A 1 125 ? 1.752 -11.372 -2.936 1.00 95.94 125 LEU A O 1
ATOM 965 N N . GLY A 1 126 ? 1.081 -9.725 -1.580 1.00 95.88 126 GLY A N 1
ATOM 966 C CA . GLY A 1 126 ? 0.772 -10.593 -0.441 1.00 95.88 126 GLY A CA 1
ATOM 967 C C . GLY A 1 126 ? 2.001 -11.219 0.236 1.00 95.88 126 GLY A C 1
ATOM 968 O O . GLY A 1 126 ? 1.859 -12.068 1.115 1.00 95.88 126 GLY A O 1
ATOM 969 N N . LYS A 1 127 ? 3.221 -10.791 -0.114 1.00 96.38 127 LYS A N 1
ATOM 970 C CA . LYS A 1 127 ? 4.496 -11.292 0.429 1.00 96.38 127 LYS A CA 1
ATOM 971 C C . LYS A 1 127 ? 4.822 -10.629 1.781 1.00 96.38 127 LYS A C 1
ATOM 973 O O . LYS A 1 127 ? 5.889 -10.042 1.954 1.00 96.38 127 LYS A O 1
ATOM 978 N N . LYS A 1 128 ? 3.900 -10.728 2.751 1.00 96.56 128 LYS A N 1
ATOM 979 C CA . LYS A 1 128 ? 3.986 -10.093 4.087 1.00 96.56 128 LYS A CA 1
ATOM 980 C C . LYS A 1 128 ? 5.253 -10.482 4.862 1.00 96.56 128 LYS A C 1
ATOM 982 O O . LYS A 1 128 ? 5.890 -9.609 5.436 1.00 96.56 128 LYS A O 1
ATOM 987 N N . GLY A 1 129 ? 5.653 -11.758 4.827 1.00 95.38 129 GLY A N 1
ATOM 988 C CA . GLY A 1 129 ? 6.885 -12.232 5.479 1.00 95.38 129 GLY A CA 1
ATOM 989 C C . GLY A 1 129 ? 8.137 -11.552 4.923 1.00 95.38 129 GLY A C 1
ATOM 990 O O . GLY A 1 129 ? 8.871 -10.922 5.669 1.00 95.38 129 GLY A O 1
ATOM 991 N N . ALA A 1 130 ? 8.294 -11.542 3.595 1.00 95.81 130 ALA A N 1
ATOM 992 C CA . ALA A 1 130 ? 9.413 -10.861 2.941 1.00 95.81 130 ALA A CA 1
ATOM 993 C C . ALA A 1 130 ? 9.425 -9.344 3.204 1.00 95.81 130 ALA A C 1
ATOM 995 O O . ALA A 1 130 ? 10.489 -8.727 3.247 1.00 95.81 130 ALA A O 1
ATOM 996 N N . PHE A 1 131 ? 8.249 -8.727 3.376 1.00 96.88 131 PHE A N 1
ATOM 997 C CA . PHE A 1 131 ? 8.163 -7.336 3.812 1.00 96.88 131 PHE A CA 1
ATOM 998 C C . PHE A 1 131 ? 8.713 -7.155 5.232 1.00 96.88 131 PHE A C 1
ATOM 1000 O O . PHE A 1 131 ? 9.550 -6.277 5.428 1.00 96.88 131 PHE A O 1
ATOM 1007 N N . LEU A 1 132 ? 8.308 -7.989 6.192 1.00 95.88 132 LEU A N 1
ATOM 1008 C CA . LEU A 1 132 ? 8.835 -7.936 7.560 1.00 95.88 132 LEU A CA 1
ATOM 1009 C C . LEU A 1 132 ? 10.344 -8.204 7.600 1.00 95.88 132 LEU A C 1
ATOM 1011 O O . LEU A 1 132 ? 11.072 -7.430 8.215 1.00 95.88 132 LEU A O 1
ATOM 1015 N N . ASP A 1 133 ? 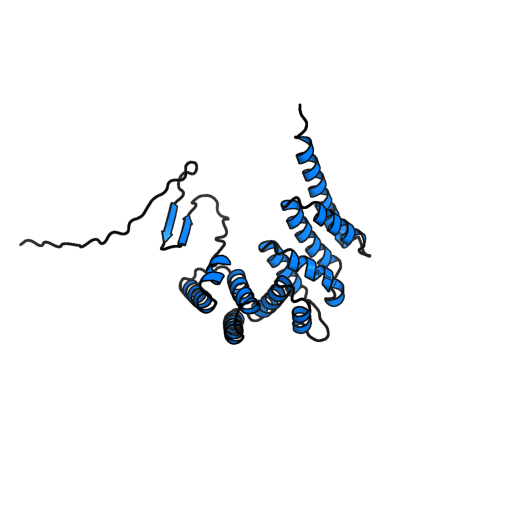10.824 -9.208 6.863 1.00 94.44 133 ASP A N 1
ATOM 1016 C CA . ASP A 1 133 ? 12.254 -9.523 6.756 1.00 94.44 133 ASP A CA 1
ATOM 1017 C C . ASP A 1 133 ? 13.059 -8.323 6.233 1.00 94.44 133 ASP A C 1
ATOM 1019 O O . ASP A 1 133 ? 14.185 -8.077 6.665 1.00 94.44 133 ASP A O 1
ATOM 1023 N N . SER A 1 134 ? 12.468 -7.527 5.330 1.00 92.69 134 SER A N 1
ATOM 1024 C CA . SER A 1 134 ? 13.108 -6.322 4.787 1.00 92.69 134 SER A CA 1
ATOM 1025 C C . SER A 1 134 ? 13.256 -5.178 5.797 1.00 92.69 134 SER A C 1
ATOM 1027 O O . SER A 1 134 ? 14.058 -4.274 5.560 1.00 92.69 134 SER A O 1
ATOM 1029 N N . LEU A 1 135 ? 12.510 -5.212 6.908 1.00 91.44 135 LEU A N 1
ATOM 1030 C CA . LEU A 1 135 ? 12.604 -4.238 8.001 1.00 91.44 135 LEU A CA 1
ATOM 1031 C C . LEU A 1 135 ? 13.633 -4.647 9.071 1.00 91.44 135 LEU A C 1
ATOM 1033 O O . LEU A 1 135 ? 14.026 -3.810 9.880 1.00 91.44 135 LEU A O 1
ATOM 1037 N N . GLY A 1 136 ? 14.108 -5.897 9.059 1.00 89.50 136 GLY A N 1
ATOM 1038 C CA . GLY A 1 136 ? 15.091 -6.417 10.012 1.00 89.50 136 GLY A CA 1
ATOM 1039 C C . GLY A 1 136 ? 14.474 -7.098 11.240 1.00 89.50 136 GLY A C 1
ATOM 1040 O O . GLY A 1 136 ? 13.316 -7.504 11.229 1.00 89.50 136 GLY A O 1
ATOM 1041 N N . GLN A 1 137 ? 15.278 -7.275 12.297 1.00 84.12 137 GLN A N 1
ATOM 1042 C CA . GLN A 1 137 ? 14.904 -8.089 13.468 1.00 84.12 137 GLN A CA 1
ATOM 1043 C C . GLN A 1 137 ? 13.850 -7.441 14.375 1.00 84.12 137 GLN A C 1
ATOM 1045 O O . GLN A 1 137 ? 13.047 -8.152 14.972 1.00 84.12 137 GLN A O 1
ATOM 1050 N N . GLU A 1 138 ? 13.835 -6.111 14.458 1.00 86.38 138 GLU A N 1
ATOM 1051 C CA . GLU A 1 138 ? 12.815 -5.342 15.175 1.00 86.38 138 GLU A CA 1
ATOM 1052 C C . GLU A 1 138 ? 12.005 -4.541 14.151 1.00 86.38 138 GLU A C 1
ATOM 1054 O O . GLU A 1 138 ? 12.312 -3.373 13.895 1.00 86.38 138 GLU A O 1
ATOM 1059 N N . PRO A 1 139 ? 11.017 -5.172 13.489 1.00 88.62 139 PRO A N 1
ATOM 1060 C CA . PRO A 1 139 ? 10.274 -4.527 12.422 1.00 88.62 139 PRO A CA 1
ATOM 1061 C C . PRO A 1 139 ? 9.520 -3.319 12.976 1.00 88.62 139 PRO A C 1
ATOM 1063 O O . PRO A 1 139 ? 8.584 -3.441 13.761 1.00 88.62 139 PRO A O 1
ATOM 1066 N N . HIS A 1 140 ? 9.922 -2.136 12.533 1.00 90.56 140 HIS A N 1
ATOM 1067 C CA . HIS A 1 140 ? 9.244 -0.888 12.836 1.00 90.56 140 HIS A CA 1
ATOM 1068 C C . HIS A 1 140 ? 8.990 -0.136 11.538 1.00 90.56 140 HIS A C 1
ATOM 1070 O O . HIS A 1 140 ? 9.876 -0.016 10.689 1.00 90.56 140 HIS A O 1
ATOM 1076 N N . LEU A 1 141 ? 7.768 0.371 11.379 1.00 92.62 141 LEU A N 1
ATOM 1077 C CA . LEU A 1 141 ? 7.418 1.186 10.229 1.00 92.62 141 LEU A CA 1
ATOM 1078 C C . LEU A 1 141 ? 7.441 2.658 10.621 1.00 92.62 141 LEU A C 1
ATOM 1080 O O . LEU A 1 141 ? 6.539 3.141 11.303 1.00 92.62 141 LEU A O 1
ATOM 1084 N N . GLU A 1 142 ? 8.450 3.388 10.148 1.00 92.81 142 GLU A N 1
ATOM 1085 C CA . GLU A 1 142 ? 8.513 4.825 10.390 1.00 92.81 142 GLU A CA 1
ATOM 1086 C C . GLU A 1 142 ? 7.253 5.532 9.876 1.00 92.81 142 GLU A C 1
ATOM 1088 O O . GLU A 1 142 ? 6.749 5.240 8.785 1.00 92.81 142 GLU A O 1
ATOM 1093 N N . HIS A 1 143 ? 6.810 6.560 10.602 1.00 93.31 143 HIS A N 1
ATOM 1094 C CA . HIS A 1 143 ? 5.629 7.349 10.242 1.00 93.31 143 HIS A CA 1
ATOM 1095 C C . HIS A 1 143 ? 5.663 7.853 8.787 1.00 93.31 143 HIS A C 1
ATOM 1097 O O . HIS A 1 143 ? 4.664 7.799 8.071 1.00 93.31 143 HIS A O 1
ATOM 1103 N N . SER A 1 144 ? 6.835 8.296 8.313 1.00 94.00 144 SER A N 1
ATOM 1104 C CA . SER A 1 144 ? 7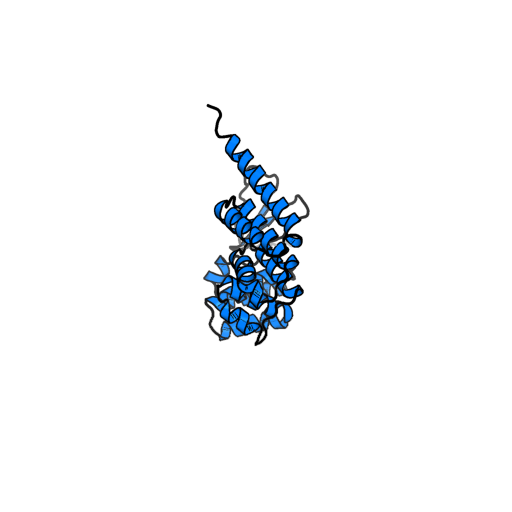.010 8.801 6.945 1.00 94.00 144 SER A CA 1
ATOM 1105 C C . SER A 1 144 ? 6.808 7.721 5.872 1.00 94.00 144 SER A C 1
ATOM 1107 O O . SER A 1 144 ? 6.318 8.005 4.776 1.00 94.00 144 SER A O 1
ATOM 1109 N N . GLN A 1 145 ? 7.182 6.479 6.182 1.00 94.25 145 GLN A N 1
ATOM 1110 C CA . GLN A 1 145 ? 7.021 5.330 5.303 1.00 94.25 145 GLN A CA 1
ATOM 1111 C C . GLN A 1 145 ? 5.577 4.834 5.319 1.00 94.25 145 GLN A C 1
ATOM 1113 O O . GLN A 1 145 ? 5.024 4.572 4.251 1.00 94.25 145 GLN A O 1
ATOM 1118 N N . LEU A 1 146 ? 4.948 4.785 6.496 1.00 96.50 146 LEU A N 1
ATOM 1119 C CA . LEU A 1 146 ? 3.535 4.448 6.620 1.00 96.50 146 LEU A CA 1
ATOM 1120 C C . LEU A 1 146 ? 2.657 5.433 5.841 1.00 96.50 146 LEU A C 1
ATOM 1122 O O . LEU A 1 146 ? 1.844 5.006 5.024 1.00 96.50 146 LEU A O 1
ATOM 1126 N N . LEU A 1 147 ? 2.859 6.741 6.030 1.00 97.00 147 LEU A N 1
ATOM 1127 C CA . LEU A 1 147 ? 2.088 7.765 5.324 1.00 97.00 147 LEU A CA 1
ATOM 1128 C C . LEU A 1 147 ? 2.240 7.629 3.805 1.00 97.00 147 LEU A C 1
ATOM 1130 O O . LEU A 1 147 ? 1.248 7.665 3.078 1.00 97.00 147 LEU A O 1
ATOM 1134 N N . PHE A 1 148 ? 3.466 7.389 3.325 1.00 95.94 148 PHE A N 1
ATOM 1135 C CA . PHE A 1 148 ? 3.700 7.100 1.913 1.00 95.94 148 PHE A CA 1
ATOM 1136 C C . PHE A 1 148 ? 2.878 5.896 1.435 1.00 95.94 148 PHE A C 1
ATOM 1138 O O . PHE A 1 148 ? 2.221 5.991 0.400 1.00 95.94 148 PHE A O 1
ATOM 1145 N N . MET A 1 149 ? 2.903 4.777 2.165 1.00 97.62 149 MET A N 1
ATOM 1146 C CA . MET A 1 149 ? 2.182 3.564 1.772 1.00 97.62 149 MET A CA 1
ATOM 1147 C C . MET A 1 149 ? 0.670 3.782 1.753 1.00 97.62 149 MET A C 1
ATOM 1149 O O . MET A 1 149 ? 0.024 3.389 0.784 1.00 97.62 149 MET A O 1
ATOM 1153 N N . VAL A 1 150 ? 0.120 4.453 2.766 1.00 97.94 150 VAL A N 1
ATOM 1154 C CA . VAL A 1 150 ? -1.315 4.754 2.862 1.00 97.94 150 VAL A CA 1
ATOM 1155 C C . VAL A 1 150 ? -1.758 5.663 1.719 1.00 97.94 150 VAL A C 1
ATOM 1157 O O . VAL A 1 150 ? -2.686 5.327 0.983 1.00 97.94 150 VAL A O 1
ATOM 1160 N N . GLU A 1 151 ? -1.057 6.775 1.492 1.00 96.50 151 GLU A N 1
ATOM 1161 C CA . GLU A 1 151 ? -1.390 7.693 0.401 1.00 96.50 151 GLU A CA 1
ATOM 1162 C C . GLU A 1 151 ? -1.243 7.043 -0.975 1.00 96.50 151 GLU A C 1
ATOM 1164 O O . GLU A 1 151 ? -2.029 7.307 -1.890 1.00 96.50 151 GLU A O 1
ATOM 1169 N N . PHE A 1 152 ? -0.201 6.233 -1.162 1.00 95.81 152 PHE A N 1
ATOM 1170 C CA . PHE A 1 152 ? 0.055 5.587 -2.439 1.00 95.81 152 PHE A CA 1
ATOM 1171 C C . PHE A 1 152 ? -0.963 4.475 -2.712 1.00 95.81 152 PHE A C 1
ATOM 1173 O O . PHE A 1 152 ? -1.483 4.399 -3.827 1.00 95.81 152 PHE A O 1
ATOM 1180 N N . ALA A 1 153 ? -1.346 3.704 -1.690 1.00 96.69 153 ALA A N 1
ATOM 1181 C CA . ALA A 1 153 ? -2.426 2.727 -1.778 1.00 96.69 153 ALA A CA 1
ATOM 1182 C C . ALA A 1 153 ? -3.761 3.403 -2.096 1.00 96.69 153 ALA A C 1
ATOM 1184 O O . ALA A 1 153 ? -4.460 2.943 -2.992 1.00 96.69 153 ALA A O 1
ATOM 1185 N N . ALA A 1 154 ? -4.082 4.534 -1.463 1.00 94.56 154 ALA A N 1
ATOM 1186 C CA . ALA A 1 154 ? -5.286 5.304 -1.771 1.00 94.56 154 ALA A CA 1
ATOM 1187 C C . ALA A 1 154 ? -5.302 5.804 -3.228 1.00 94.56 154 ALA A C 1
ATOM 1189 O O . ALA A 1 154 ? -6.305 5.668 -3.934 1.00 94.56 154 ALA A O 1
ATOM 1190 N N . LYS A 1 155 ? -4.168 6.325 -3.723 1.00 93.31 155 LYS A N 1
ATOM 1191 C CA . LYS A 1 155 ? -4.010 6.779 -5.120 1.00 93.31 155 LYS A CA 1
ATOM 1192 C C . LYS A 1 155 ? -4.181 5.642 -6.131 1.00 93.31 155 LYS A C 1
ATOM 1194 O O . LYS A 1 155 ? -4.695 5.880 -7.226 1.00 93.31 155 LYS A O 1
ATOM 1199 N N . LEU A 1 156 ? -3.730 4.435 -5.792 1.00 92.00 156 LEU A N 1
ATOM 1200 C CA . LEU A 1 156 ? -3.837 3.246 -6.643 1.00 92.00 156 LEU A CA 1
ATOM 1201 C C . LEU A 1 156 ? -5.105 2.418 -6.390 1.00 92.00 156 LEU A C 1
ATOM 1203 O O . LEU A 1 156 ? -5.410 1.540 -7.193 1.00 92.00 156 LEU A O 1
ATOM 1207 N N . LYS A 1 157 ? -5.856 2.735 -5.329 1.00 94.00 157 LYS A N 1
ATOM 1208 C CA . LYS A 1 157 ? -6.967 1.940 -4.785 1.00 94.00 157 LYS A CA 1
ATOM 1209 C C . LYS A 1 157 ? -6.553 0.503 -4.430 1.00 94.00 157 LYS A C 1
ATOM 1211 O O . LYS A 1 157 ? -7.323 -0.436 -4.609 1.00 94.00 157 LYS A O 1
ATOM 1216 N N . THR A 1 158 ? -5.330 0.324 -3.934 1.00 94.00 158 THR A N 1
ATOM 1217 C CA . THR A 1 158 ? -4.774 -0.987 -3.573 1.00 94.00 158 THR A CA 1
ATOM 1218 C C . THR A 1 158 ? -5.171 -1.355 -2.143 1.00 94.00 158 THR A C 1
ATOM 1220 O O . THR A 1 158 ? -4.413 -1.152 -1.197 1.00 94.00 158 THR A O 1
ATOM 1223 N N . VAL A 1 159 ? -6.376 -1.903 -1.995 1.00 96.25 159 VAL A N 1
ATOM 1224 C CA . VAL A 1 159 ? -6.960 -2.308 -0.705 1.00 96.25 159 VAL A CA 1
ATOM 1225 C C . VAL A 1 159 ? -6.076 -3.303 0.054 1.00 96.25 159 VAL A C 1
ATOM 1227 O O . VAL A 1 159 ? -5.814 -3.099 1.235 1.00 96.25 159 VAL A O 1
ATOM 1230 N N . ILE A 1 160 ? -5.532 -4.309 -0.639 1.00 96.81 160 ILE A N 1
ATOM 1231 C CA . ILE A 1 160 ? -4.713 -5.370 -0.028 1.00 96.81 160 ILE A CA 1
ATOM 1232 C C . ILE A 1 160 ? -3.508 -4.832 0.760 1.00 96.81 160 ILE A C 1
ATOM 1234 O O . ILE A 1 160 ? -3.125 -5.406 1.778 1.00 96.81 160 ILE A O 1
ATOM 1238 N N . VAL A 1 161 ? -2.926 -3.704 0.337 1.00 98.00 161 VAL A N 1
ATOM 1239 C CA . VAL A 1 161 ? -1.815 -3.068 1.062 1.00 98.00 161 VAL A CA 1
ATOM 1240 C C . VAL A 1 161 ? -2.309 -2.456 2.370 1.00 98.00 161 VAL A C 1
ATOM 1242 O O . VAL A 1 161 ? -1.686 -2.664 3.406 1.00 98.00 161 VAL A O 1
ATOM 1245 N N . LEU A 1 162 ? -3.430 -1.731 2.338 1.00 98.25 162 LEU A N 1
ATOM 1246 C CA . LEU A 1 162 ? -4.015 -1.104 3.527 1.00 98.25 162 LEU A CA 1
ATOM 1247 C C . LEU A 1 162 ? -4.432 -2.159 4.560 1.00 98.25 162 LEU A C 1
ATOM 1249 O O . LEU A 1 162 ? -4.144 -2.011 5.744 1.00 98.25 162 LEU A O 1
ATOM 1253 N N . GLU A 1 163 ? -5.045 -3.252 4.112 1.00 97.62 163 GLU A N 1
ATOM 1254 C CA . GLU A 1 163 ? -5.431 -4.363 4.988 1.00 97.62 163 GLU A CA 1
ATOM 1255 C C . GLU A 1 163 ? -4.216 -5.063 5.585 1.00 97.62 163 GLU A C 1
ATOM 1257 O O . GLU A 1 163 ? -4.166 -5.288 6.792 1.00 97.62 163 GLU A O 1
ATOM 1262 N N . SER A 1 164 ? -3.184 -5.306 4.773 1.00 98.00 164 SER A N 1
ATOM 1263 C CA . SER A 1 164 ? -1.937 -5.893 5.261 1.00 98.00 164 SER A CA 1
ATOM 1264 C C . SER A 1 164 ? -1.278 -5.039 6.345 1.00 98.00 164 SER A C 1
ATOM 1266 O O . SER A 1 164 ? -0.726 -5.587 7.294 1.00 98.00 164 SER A O 1
ATOM 1268 N N . LEU A 1 165 ? -1.344 -3.707 6.244 1.00 97.81 165 LEU A N 1
ATOM 1269 C CA . LEU A 1 165 ? -0.825 -2.815 7.286 1.00 97.81 165 LEU A CA 1
ATOM 1270 C C . LEU A 1 165 ? -1.607 -2.947 8.601 1.00 97.81 165 LEU A C 1
ATOM 1272 O O . LEU A 1 165 ? -0.997 -2.925 9.667 1.00 97.81 165 LEU A O 1
ATOM 1276 N N . LEU A 1 166 ? -2.933 -3.113 8.545 1.00 97.44 166 LEU A N 1
ATOM 1277 C CA . LEU A 1 166 ? -3.753 -3.341 9.742 1.00 97.44 166 LEU A CA 1
ATOM 1278 C C . LEU A 1 166 ? -3.473 -4.705 10.373 1.00 97.44 166 LEU A C 1
ATOM 1280 O O . LEU A 1 166 ? -3.286 -4.784 11.587 1.00 97.44 166 LEU A O 1
ATOM 1284 N N . GLU A 1 167 ? -3.384 -5.761 9.565 1.00 96.25 167 GLU A N 1
ATOM 1285 C CA . GLU A 1 167 ? -3.050 -7.107 10.044 1.00 96.25 167 GLU A CA 1
ATOM 1286 C C . GLU A 1 167 ? -1.682 -7.147 10.733 1.00 96.25 167 GLU A C 1
ATOM 1288 O O . GLU A 1 167 ? -1.511 -7.779 11.773 1.00 96.25 167 GLU A O 1
ATOM 1293 N N . LEU A 1 168 ? -0.708 -6.429 10.174 1.00 96.69 168 LEU A N 1
ATOM 1294 C CA . LEU A 1 168 ? 0.645 -6.343 10.713 1.00 96.69 168 LEU A CA 1
ATOM 1295 C C . LEU A 1 168 ? 0.801 -5.243 11.774 1.00 96.69 168 LEU A C 1
ATOM 1297 O O . LEU A 1 168 ? 1.908 -5.030 12.262 1.00 96.69 168 LEU A O 1
ATOM 1301 N N . SER A 1 169 ? -0.270 -4.540 12.153 1.00 95.69 169 SER A N 1
ATOM 1302 C CA . SER A 1 169 ? -0.184 -3.311 12.956 1.00 95.69 169 SER A CA 1
ATOM 1303 C C . SER A 1 169 ? 0.495 -3.491 14.312 1.00 95.69 169 SER A C 1
ATOM 1305 O O . SER A 1 169 ? 1.241 -2.609 14.730 1.00 95.69 169 SER A O 1
ATOM 1307 N N . LEU A 1 170 ? 0.289 -4.634 14.974 1.00 93.38 170 LEU A N 1
ATOM 1308 C CA . LEU A 1 170 ? 0.956 -4.952 16.239 1.00 93.38 170 LEU A CA 1
ATOM 1309 C C . LEU A 1 170 ? 2.460 -5.168 16.045 1.00 93.38 170 LEU A C 1
ATOM 1311 O O . LEU A 1 170 ? 3.257 -4.636 16.811 1.00 93.38 170 LEU A O 1
ATOM 1315 N N . VAL A 1 171 ? 2.842 -5.906 15.000 1.00 95.50 171 VAL A N 1
ATOM 1316 C CA . VAL A 1 171 ? 4.246 -6.208 14.680 1.00 95.50 171 VAL A CA 1
ATOM 1317 C C . VAL A 1 171 ? 4.983 -4.941 14.255 1.00 95.50 171 VAL A C 1
ATOM 1319 O O . VAL A 1 171 ? 6.095 -4.705 14.700 1.00 95.50 171 VAL A O 1
ATOM 1322 N N . LEU A 1 172 ? 4.339 -4.101 13.444 1.00 95.38 172 LEU A N 1
ATOM 1323 C CA . LEU A 1 172 ? 4.888 -2.847 12.922 1.00 95.38 172 LEU A CA 1
ATOM 1324 C C . LEU A 1 172 ? 4.808 -1.678 13.916 1.00 95.38 172 LEU A C 1
ATOM 1326 O O . LEU A 1 172 ? 5.268 -0.581 13.594 1.00 95.38 172 LEU A O 1
ATOM 1330 N N . GLN A 1 173 ? 4.217 -1.900 15.095 1.00 93.69 173 GLN A N 1
ATOM 1331 C CA . GLN A 1 173 ? 4.013 -0.897 16.145 1.00 93.69 173 GLN A CA 1
ATOM 1332 C C . GLN A 1 173 ? 3.216 0.334 15.665 1.00 93.69 173 GLN A C 1
ATOM 1334 O O . GLN A 1 173 ? 3.504 1.470 16.042 1.00 93.69 173 GLN A O 1
ATOM 1339 N N . ILE A 1 174 ? 2.200 0.114 14.824 1.00 95.69 174 ILE A N 1
ATOM 1340 C CA . ILE A 1 174 ? 1.347 1.184 14.288 1.00 95.69 174 ILE A CA 1
ATOM 1341 C C . ILE A 1 174 ? 0.430 1.705 15.394 1.00 95.69 174 ILE A C 1
ATOM 1343 O O . ILE A 1 174 ? -0.350 0.955 15.990 1.00 95.69 174 ILE A O 1
ATOM 1347 N N . ARG A 1 175 ? 0.482 3.015 15.638 1.00 94.94 175 ARG A N 1
ATOM 1348 C CA . ARG A 1 175 ? -0.301 3.658 16.698 1.00 94.94 175 ARG A CA 1
ATOM 1349 C C . ARG A 1 175 ? -1.783 3.755 16.323 1.00 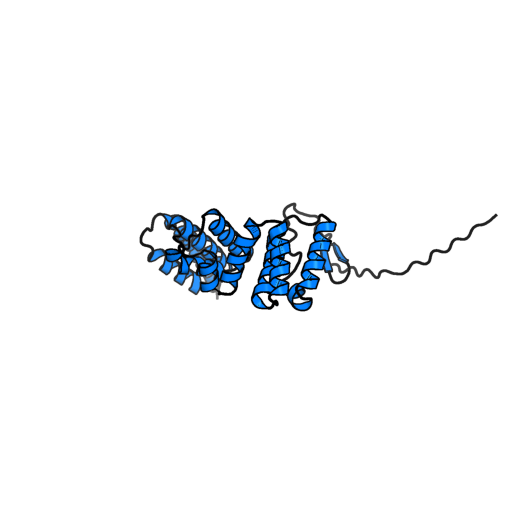94.94 175 ARG A C 1
ATOM 1351 O O . ARG A 1 175 ? -2.112 3.842 15.139 1.00 94.94 175 ARG A O 1
ATOM 1358 N N . PRO A 1 176 ? -2.699 3.849 17.301 1.00 95.31 176 PRO A N 1
ATOM 1359 C CA . PRO A 1 176 ? -4.131 4.010 17.035 1.00 95.31 176 PRO A CA 1
ATOM 1360 C C . PRO A 1 176 ? -4.478 5.166 16.080 1.00 95.31 176 PRO A C 1
ATOM 1362 O O . PRO A 1 176 ? -5.300 5.002 15.182 1.00 95.31 176 PRO A O 1
ATOM 1365 N N . GLN A 1 177 ? -3.805 6.316 16.204 1.00 95.19 177 GLN A N 1
ATOM 1366 C CA . GLN A 1 177 ? -4.022 7.469 15.317 1.00 95.19 177 GLN A CA 1
ATOM 1367 C C . GLN A 1 177 ? -3.626 7.162 13.868 1.00 95.19 177 GLN A C 1
ATOM 1369 O O . GLN A 1 177 ? -4.244 7.652 12.930 1.00 95.19 177 GLN A O 1
ATOM 1374 N N . GLU A 1 178 ? -2.602 6.336 13.677 1.00 96.69 178 GLU A N 1
ATOM 1375 C CA . GLU A 1 178 ? -2.133 5.917 12.361 1.00 96.69 178 GLU A CA 1
ATOM 1376 C C . GLU A 1 178 ? -3.040 4.841 11.762 1.00 96.69 178 GLU A C 1
ATOM 1378 O O . GLU A 1 178 ? -3.364 4.909 10.578 1.00 96.69 178 GLU A O 1
ATOM 1383 N N . LYS A 1 179 ? -3.542 3.907 12.582 1.00 97.00 179 LYS A N 1
ATOM 1384 C CA . LYS A 1 179 ? -4.594 2.969 12.166 1.00 97.00 179 LYS A CA 1
ATOM 1385 C C . LYS A 1 179 ? -5.839 3.701 11.673 1.00 97.00 179 LYS A C 1
ATOM 1387 O O . LYS A 1 179 ? -6.407 3.309 10.657 1.00 97.00 179 LYS A O 1
ATOM 1392 N N . ALA A 1 180 ? -6.240 4.781 12.349 1.00 96.50 180 ALA A N 1
ATOM 1393 C CA . ALA A 1 180 ? -7.381 5.592 11.930 1.00 96.50 180 ALA A CA 1
ATOM 1394 C C . ALA A 1 180 ? -7.198 6.152 10.507 1.00 96.50 180 ALA A C 1
ATOM 1396 O O . ALA A 1 180 ? -8.147 6.139 9.728 1.00 96.50 180 ALA A O 1
ATOM 1397 N N . LEU A 1 181 ? -5.974 6.549 10.122 1.00 96.69 181 LEU A N 1
ATOM 1398 C CA . LEU A 1 181 ? -5.665 6.972 8.747 1.00 96.69 181 LEU A CA 1
ATOM 1399 C C . LEU A 1 181 ? -5.867 5.836 7.734 1.00 96.69 181 LEU A C 1
ATOM 1401 O O . LEU A 1 181 ? -6.401 6.066 6.650 1.00 96.69 181 LEU A O 1
ATOM 1405 N N . ILE A 1 182 ? -5.458 4.613 8.086 1.00 97.94 182 ILE A N 1
ATOM 1406 C CA . ILE A 1 182 ? -5.613 3.434 7.225 1.00 97.94 182 ILE A CA 1
ATOM 1407 C C . ILE A 1 182 ? -7.101 3.097 7.046 1.00 97.94 182 ILE A C 1
ATOM 1409 O O . ILE A 1 182 ? -7.564 2.934 5.914 1.00 97.94 182 ILE A O 1
ATOM 1413 N N . TYR A 1 183 ? -7.867 3.051 8.143 1.00 97.81 183 TYR A N 1
ATOM 1414 C CA . TYR A 1 183 ? -9.314 2.826 8.097 1.00 97.81 183 TYR A CA 1
ATOM 1415 C C . TYR A 1 183 ? -10.040 3.908 7.294 1.00 97.81 183 TYR A C 1
ATOM 1417 O O . TYR A 1 183 ? -10.915 3.585 6.493 1.00 97.81 183 TYR A O 1
ATOM 1425 N N . ASP A 1 184 ? -9.661 5.178 7.453 1.00 96.44 184 ASP A N 1
ATOM 1426 C CA . ASP A 1 184 ? -10.239 6.289 6.696 1.00 96.44 184 ASP A CA 1
ATOM 1427 C C . ASP A 1 184 ? -10.113 6.083 5.181 1.00 96.44 184 ASP A C 1
ATOM 1429 O O . ASP A 1 184 ? -11.068 6.346 4.445 1.00 96.44 184 ASP A O 1
ATOM 1433 N N . GLU A 1 185 ? -8.958 5.616 4.698 1.00 97.25 185 GLU A N 1
ATOM 1434 C CA . GLU A 1 185 ? -8.767 5.327 3.273 1.00 97.25 185 GLU A CA 1
ATOM 1435 C C . GLU A 1 185 ? -9.538 4.085 2.819 1.00 97.25 185 GLU A C 1
ATOM 1437 O O . GLU A 1 185 ? -10.165 4.120 1.758 1.00 97.25 185 GLU A O 1
ATOM 1442 N N . LEU A 1 186 ? -9.581 3.023 3.627 1.00 97.00 186 LEU A N 1
ATOM 1443 C CA . LEU A 1 186 ? -10.387 1.840 3.317 1.00 97.00 186 LEU A CA 1
ATOM 1444 C C . LEU A 1 186 ? -11.879 2.179 3.203 1.00 97.00 186 LEU A C 1
ATOM 1446 O O . LEU A 1 186 ? -12.514 1.814 2.217 1.00 97.00 186 LEU A O 1
ATOM 1450 N N . ILE A 1 187 ? -12.426 2.950 4.147 1.00 95.50 187 ILE A N 1
ATOM 1451 C CA . ILE A 1 187 ? -13.826 3.399 4.125 1.00 95.50 187 ILE A CA 1
ATOM 1452 C C . ILE A 1 187 ? -14.108 4.234 2.875 1.00 95.50 187 ILE A C 1
ATOM 1454 O O . ILE A 1 187 ? -15.146 4.064 2.241 1.00 95.50 187 ILE A O 1
ATOM 1458 N N . LYS A 1 188 ? -13.187 5.124 2.478 1.00 93.75 188 LYS A N 1
ATOM 1459 C CA . LYS A 1 188 ? -13.338 5.904 1.238 1.00 93.75 188 LYS A CA 1
ATOM 1460 C C . LYS A 1 188 ? -13.349 5.013 0.001 1.00 93.75 188 LYS A C 1
ATOM 1462 O O . LYS A 1 188 ? -14.076 5.328 -0.940 1.00 93.75 188 LYS A O 1
ATOM 1467 N N . ILE A 1 189 ? -12.518 3.971 -0.042 1.00 93.75 189 ILE A N 1
ATOM 1468 C CA . ILE A 1 189 ? -12.455 3.050 -1.180 1.00 93.75 189 ILE A CA 1
ATOM 1469 C C . ILE A 1 189 ? -13.734 2.210 -1.221 1.00 93.75 189 ILE A C 1
ATOM 1471 O O . ILE A 1 189 ? -14.478 2.316 -2.193 1.00 93.75 189 ILE A O 1
ATOM 1475 N N . TYR A 1 190 ? -14.040 1.464 -0.159 1.00 94.25 190 TYR A N 1
ATOM 1476 C CA . TYR A 1 190 ? -15.213 0.590 -0.096 1.00 94.25 190 TYR A CA 1
ATOM 1477 C C . TYR A 1 190 ? -16.532 1.352 -0.219 1.00 94.25 190 TYR A C 1
ATOM 1479 O O . TYR A 1 190 ? -17.403 0.950 -0.984 1.00 94.25 190 TYR A O 1
ATOM 1487 N N . GLY A 1 191 ? -16.650 2.519 0.419 1.00 90.88 191 GLY A N 1
ATOM 1488 C CA . GLY A 1 191 ? -17.827 3.379 0.305 1.00 90.88 191 GLY A CA 1
ATOM 1489 C C . GLY A 1 191 ? -18.083 3.885 -1.113 1.00 90.88 191 GLY A C 1
ATOM 1490 O O . GLY A 1 191 ? -19.231 3.952 -1.538 1.00 90.88 191 GLY A O 1
ATOM 1491 N N . LYS A 1 192 ? -17.033 4.184 -1.889 1.00 89.75 192 LYS A N 1
ATOM 1492 C CA . LYS A 1 192 ? -17.171 4.538 -3.316 1.00 89.75 192 LYS A CA 1
ATOM 1493 C C . LYS A 1 192 ? -17.515 3.346 -4.208 1.00 89.75 192 LYS A C 1
ATOM 1495 O O . LYS A 1 192 ? -17.965 3.559 -5.329 1.00 89.75 192 LYS A O 1
ATOM 1500 N N . HIS A 1 193 ? -17.233 2.133 -3.747 1.00 88.62 193 HIS A N 1
ATOM 1501 C CA . HIS A 1 193 ? -17.568 0.890 -4.432 1.00 88.62 193 HIS A CA 1
ATOM 1502 C C . HIS A 1 193 ? -18.897 0.288 -3.953 1.00 88.62 193 HIS A C 1
ATOM 1504 O O . HIS A 1 193 ? -19.283 -0.754 -4.467 1.00 88.62 193 HIS A O 1
ATOM 1510 N N . GLU A 1 194 ? -19.584 0.940 -3.006 1.00 88.81 194 GLU A N 1
ATOM 1511 C CA . GLU A 1 194 ? -20.821 0.456 -2.376 1.00 88.81 194 GLU A CA 1
ATOM 1512 C C . GLU A 1 194 ? -20.688 -0.955 -1.768 1.00 88.81 194 GLU A C 1
ATOM 1514 O O . GLU A 1 194 ? -21.655 -1.706 -1.658 1.00 88.81 194 GLU A O 1
ATOM 1519 N N . ASP A 1 195 ? -19.476 -1.302 -1.329 1.00 91.56 195 ASP A N 1
ATOM 1520 C CA . ASP A 1 195 ? -19.139 -2.607 -0.764 1.00 91.56 195 ASP A CA 1
ATOM 1521 C C . ASP A 1 195 ? -19.542 -2.669 0.717 1.00 91.56 195 ASP A C 1
ATOM 1523 O O . ASP A 1 195 ? -18.764 -2.344 1.620 1.00 91.56 195 ASP A O 1
ATOM 1527 N N . LYS A 1 196 ? -20.815 -3.005 0.956 1.00 90.69 196 LYS A N 1
ATOM 1528 C CA . LYS A 1 196 ? -21.424 -3.019 2.294 1.00 90.69 196 LYS A CA 1
ATOM 1529 C C . LYS A 1 196 ? -20.762 -4.037 3.221 1.00 90.69 196 LYS A C 1
ATOM 1531 O O . LYS A 1 196 ? -20.467 -3.685 4.359 1.00 90.69 196 LYS A O 1
ATOM 1536 N N . ASP A 1 197 ? -20.471 -5.234 2.722 1.00 92.62 197 ASP A N 1
ATOM 1537 C CA . ASP A 1 197 ? -19.899 -6.324 3.518 1.00 92.62 197 ASP A CA 1
ATOM 1538 C C . ASP A 1 197 ? -18.524 -5.925 4.078 1.00 92.62 197 ASP A C 1
ATOM 1540 O O . ASP A 1 197 ? -18.236 -6.098 5.266 1.00 92.62 197 ASP A O 1
ATOM 1544 N N . ASN A 1 198 ? -17.674 -5.301 3.253 1.00 93.88 198 ASN A N 1
ATOM 1545 C CA . ASN A 1 198 ? -16.377 -4.821 3.727 1.00 93.88 198 ASN A CA 1
ATOM 1546 C C . ASN A 1 198 ? -16.478 -3.589 4.636 1.00 93.88 198 ASN A C 1
ATOM 1548 O O . ASN A 1 198 ? -15.668 -3.446 5.557 1.00 93.88 198 ASN A O 1
ATOM 1552 N N . LEU A 1 199 ? -17.462 -2.709 4.427 1.00 93.31 199 LEU A N 1
ATOM 1553 C CA . LEU A 1 199 ? -17.723 -1.603 5.354 1.00 93.31 199 LEU A CA 1
ATOM 1554 C C . LEU A 1 199 ? -18.174 -2.107 6.729 1.00 93.31 199 LEU A C 1
ATOM 1556 O O . LEU A 1 199 ? -17.748 -1.554 7.745 1.00 93.31 199 LEU A O 1
ATOM 1560 N N . GLU A 1 200 ? -19.013 -3.140 6.784 1.00 92.94 200 GLU A N 1
ATOM 1561 C CA . GLU A 1 200 ? -19.453 -3.770 8.032 1.00 92.94 200 GLU A CA 1
ATOM 1562 C C . GLU A 1 200 ? -18.267 -4.403 8.764 1.00 92.94 200 GLU A C 1
ATOM 1564 O O . GLU A 1 200 ? -17.984 -4.028 9.903 1.00 92.94 200 GLU A O 1
ATOM 1569 N N . ARG A 1 201 ? -17.464 -5.217 8.069 1.00 95.56 201 ARG A N 1
ATOM 1570 C CA . ARG A 1 201 ? -16.244 -5.823 8.630 1.00 95.56 201 ARG A CA 1
ATOM 1571 C C . ARG A 1 201 ? -15.262 -4.790 9.196 1.00 95.56 201 ARG A C 1
ATOM 1573 O O . ARG A 1 201 ? -14.663 -5.000 10.255 1.00 95.56 201 ARG A O 1
ATOM 1580 N N . ILE A 1 202 ? -15.077 -3.657 8.514 1.00 94.12 202 ILE A N 1
ATOM 1581 C CA . ILE A 1 202 ? -14.243 -2.559 9.030 1.00 94.12 202 ILE A CA 1
ATOM 1582 C C . ILE A 1 202 ? -14.868 -1.925 10.268 1.00 94.12 202 ILE A C 1
ATOM 1584 O O . ILE A 1 202 ? -14.149 -1.617 11.217 1.00 94.12 202 ILE A O 1
ATOM 1588 N N . THR A 1 203 ? -16.186 -1.730 10.270 1.00 92.94 203 THR A N 1
ATOM 1589 C CA . THR A 1 203 ? -16.901 -1.179 11.427 1.00 92.94 203 THR A CA 1
ATOM 1590 C C . THR A 1 203 ? -16.660 -2.048 12.651 1.00 92.94 203 THR A C 1
ATOM 1592 O O . THR A 1 203 ? -16.245 -1.539 13.690 1.00 92.94 203 THR A O 1
ATOM 1595 N N . GLU A 1 204 ? -16.847 -3.360 12.514 1.00 93.62 204 GLU A N 1
ATOM 1596 C CA . GLU A 1 204 ? -16.576 -4.321 13.579 1.00 93.62 204 GLU A CA 1
ATOM 1597 C C . GLU A 1 204 ? -15.122 -4.237 14.042 1.00 93.62 204 GLU A C 1
ATOM 1599 O O . GLU A 1 204 ? -14.872 -4.133 15.241 1.00 93.62 204 GLU A O 1
ATOM 1604 N N . SER A 1 205 ? -14.168 -4.196 13.110 1.00 94.12 205 SER A N 1
ATOM 1605 C CA . SER A 1 205 ? -12.738 -4.098 13.434 1.00 94.12 205 SER A CA 1
ATOM 1606 C C . SER A 1 205 ? -12.421 -2.846 14.263 1.00 94.12 205 SER A C 1
ATOM 1608 O O . SER A 1 205 ? -11.738 -2.940 15.280 1.00 94.12 205 SER A O 1
ATOM 1610 N N . ILE A 1 206 ? -12.980 -1.686 13.895 1.00 93.88 206 ILE A N 1
ATOM 1611 C CA . ILE A 1 206 ? -12.815 -0.430 14.646 1.00 93.88 206 ILE A CA 1
ATOM 1612 C C . ILE A 1 206 ? -13.449 -0.531 16.040 1.00 93.88 206 ILE A C 1
ATOM 1614 O O . ILE A 1 206 ? -12.887 -0.033 17.014 1.00 93.88 206 ILE A O 1
ATOM 1618 N N . LEU A 1 207 ? -14.616 -1.170 16.167 1.00 91.62 207 LEU A N 1
ATOM 1619 C CA . LEU A 1 207 ? -15.313 -1.308 17.451 1.00 91.62 207 LEU A CA 1
ATOM 1620 C C . LEU A 1 207 ? -14.577 -2.218 18.448 1.00 91.62 207 LEU A C 1
ATOM 1622 O O . LEU A 1 207 ? -14.794 -2.068 19.657 1.00 91.62 207 LEU A O 1
ATOM 1626 N N . HIS A 1 208 ? -13.717 -3.114 17.954 1.00 93.38 208 HIS A N 1
ATOM 1627 C CA . HIS A 1 208 ? -12.852 -3.981 18.756 1.00 93.38 208 HIS A CA 1
ATOM 1628 C C . HIS A 1 208 ? -11.522 -3.321 19.166 1.00 93.38 208 HIS A C 1
ATOM 1630 O O . HIS A 1 208 ? -10.805 -3.888 19.990 1.00 93.38 208 HIS A O 1
ATOM 1636 N N . GLU A 1 209 ? -11.179 -2.136 18.645 1.00 92.75 209 GLU A N 1
ATOM 1637 C CA . GLU A 1 209 ? -9.999 -1.396 19.110 1.00 92.75 209 GLU A CA 1
ATOM 1638 C C . GLU A 1 209 ? -10.198 -0.925 20.562 1.00 92.75 209 GLU A C 1
ATOM 1640 O O . GLU A 1 209 ? -11.270 -0.451 20.955 1.00 92.75 209 GLU A O 1
ATOM 1645 N N . SER A 1 210 ? -9.146 -1.058 21.373 1.00 88.25 210 SER A N 1
ATOM 1646 C CA . SER A 1 210 ? -9.193 -0.778 22.813 1.00 88.25 210 SER A CA 1
ATOM 1647 C C . SER A 1 210 ? -9.358 0.710 23.128 1.00 88.25 210 SER A C 1
ATOM 1649 O O . SER A 1 210 ? -10.098 1.068 24.044 1.00 88.25 210 SER A O 1
ATOM 1651 N N . ASP A 1 211 ? -8.701 1.579 22.358 1.00 89.56 211 ASP A N 1
ATOM 1652 C CA . ASP A 1 211 ? -8.847 3.030 22.444 1.00 89.56 211 ASP A CA 1
ATOM 1653 C C . ASP A 1 211 ? -9.723 3.545 21.301 1.00 89.56 211 ASP A C 1
ATOM 1655 O O . ASP A 1 211 ? -9.326 3.540 20.139 1.00 89.56 211 ASP A O 1
ATOM 1659 N N . ARG A 1 212 ? -10.922 4.024 21.634 1.00 87.56 212 ARG A N 1
ATOM 1660 C CA . ARG A 1 212 ? -11.906 4.491 20.648 1.00 87.56 212 ARG A CA 1
ATOM 1661 C C . ARG A 1 212 ? -11.731 5.952 20.252 1.00 87.56 212 ARG A C 1
ATOM 1663 O O . ARG A 1 212 ? -12.266 6.366 19.222 1.00 87.56 212 ARG A O 1
ATOM 1670 N N . GLN A 1 213 ? -11.015 6.746 21.047 1.00 92.56 213 GLN A N 1
ATOM 1671 C CA . GLN A 1 213 ? -10.955 8.195 20.857 1.00 92.56 213 GLN A CA 1
ATOM 1672 C C . GLN A 1 213 ? -10.382 8.590 19.479 1.00 92.56 213 GLN A C 1
ATOM 1674 O O . GLN A 1 213 ? -11.030 9.398 18.797 1.00 92.56 213 GLN A O 1
ATOM 1679 N N . PRO A 1 214 ? -9.290 7.968 18.985 1.00 93.12 214 PRO A N 1
ATOM 1680 C CA . PRO A 1 214 ? -8.722 8.251 17.663 1.00 93.12 214 PRO A CA 1
ATOM 1681 C C . PRO A 1 214 ? -9.659 7.957 16.484 1.00 93.12 214 PRO A C 1
ATOM 1683 O O . PRO A 1 214 ? -9.503 8.550 15.419 1.00 93.12 214 PRO A O 1
ATOM 1686 N N . PHE A 1 215 ? -10.649 7.078 16.662 1.00 93.81 215 PHE A N 1
ATOM 1687 C CA . PHE A 1 215 ? -11.518 6.595 15.583 1.00 93.81 215 PHE A CA 1
ATOM 1688 C C . PHE A 1 215 ? -12.853 7.342 15.478 1.00 93.81 215 PHE A C 1
ATOM 1690 O O . PHE A 1 215 ? -13.650 7.065 14.585 1.00 93.81 215 PHE A O 1
ATOM 1697 N N . THR A 1 216 ? -13.114 8.315 16.355 1.00 91.44 216 THR A N 1
ATOM 1698 C CA . THR A 1 216 ? -14.391 9.055 16.386 1.00 91.44 216 THR A CA 1
ATOM 1699 C C . THR A 1 216 ? -14.728 9.688 15.029 1.00 91.44 216 THR A C 1
ATOM 1701 O O . THR A 1 216 ? -15.847 9.558 14.531 1.00 91.44 216 THR A O 1
ATOM 1704 N N . ALA A 1 217 ? -13.749 10.340 14.393 1.00 91.25 217 ALA A N 1
ATOM 1705 C CA . ALA A 1 217 ? -13.928 10.950 13.075 1.00 91.25 217 ALA A CA 1
ATOM 1706 C C . ALA A 1 217 ? -14.144 9.897 11.972 1.00 91.25 217 ALA A C 1
ATOM 1708 O O . ALA A 1 217 ? -14.994 10.078 11.097 1.00 91.25 217 ALA A O 1
ATOM 1709 N N . THR A 1 218 ? -13.420 8.779 12.052 1.00 91.56 218 THR A N 1
ATOM 1710 C CA . THR A 1 218 ? -13.523 7.637 11.136 1.00 91.56 218 THR A CA 1
ATOM 1711 C C . THR A 1 218 ? -14.921 7.015 11.173 1.00 91.56 218 THR A C 1
ATOM 1713 O O . THR A 1 218 ? -15.544 6.839 10.125 1.00 91.56 218 THR A O 1
ATOM 1716 N N . LEU A 1 219 ? -15.478 6.787 12.367 1.00 90.62 219 LEU A N 1
ATOM 1717 C CA . LEU A 1 219 ? -16.857 6.314 12.550 1.00 90.62 219 LEU A CA 1
ATOM 1718 C C . LEU A 1 219 ? -17.888 7.324 12.019 1.00 90.62 219 LEU A C 1
ATOM 1720 O O . LEU A 1 219 ? -18.872 6.939 11.3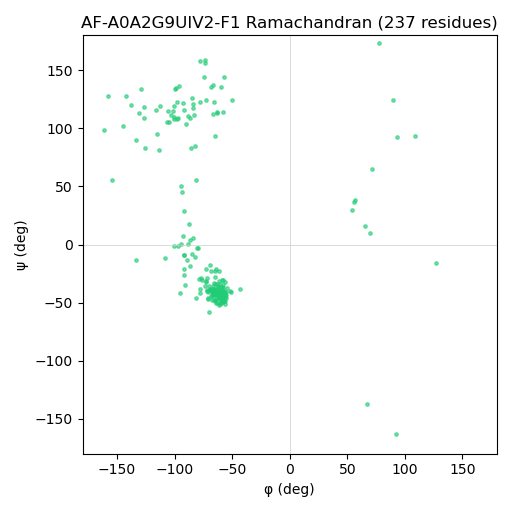86 1.00 90.62 219 LEU A O 1
ATOM 1724 N N . GLY A 1 220 ? -17.646 8.625 12.206 1.00 88.25 220 GLY A N 1
ATOM 1725 C CA . GLY A 1 220 ? -18.475 9.676 11.611 1.00 88.25 220 GLY A CA 1
ATOM 1726 C C . GLY A 1 220 ? -18.494 9.624 10.077 1.00 88.25 220 GLY A C 1
ATOM 1727 O O . GLY A 1 220 ? -19.553 9.754 9.459 1.00 88.25 220 GLY A O 1
ATOM 1728 N N . ARG A 1 221 ? -17.337 9.375 9.448 1.00 88.50 221 ARG A N 1
ATOM 1729 C CA . ARG A 1 221 ? -17.215 9.204 7.990 1.00 88.50 221 ARG A CA 1
ATOM 1730 C C . ARG A 1 221 ? -17.929 7.941 7.508 1.00 88.50 221 ARG A C 1
ATOM 1732 O O . ARG A 1 221 ? -18.588 7.973 6.474 1.00 88.50 221 ARG A O 1
ATOM 1739 N N . LEU A 1 222 ? -17.833 6.853 8.261 1.00 87.56 222 LEU A N 1
ATOM 1740 C CA . LEU A 1 222 ? -18.528 5.602 7.971 1.00 87.56 222 LEU A CA 1
ATOM 1741 C C . LEU A 1 222 ? -20.053 5.793 7.966 1.00 87.56 222 LEU A C 1
ATOM 1743 O O . LEU A 1 222 ? -20.723 5.417 7.004 1.00 87.56 222 LEU A O 1
ATOM 1747 N N . ALA A 1 223 ? -20.597 6.489 8.970 1.00 85.56 223 ALA A N 1
ATOM 1748 C CA . ALA A 1 223 ? -22.025 6.803 9.048 1.00 85.56 223 ALA A CA 1
ATOM 1749 C C . ALA A 1 223 ? -22.542 7.602 7.834 1.00 85.56 223 ALA A C 1
ATOM 1751 O O . ALA A 1 223 ? -23.699 7.450 7.439 1.00 85.56 223 ALA A O 1
ATOM 1752 N N . HIS A 1 224 ? -21.699 8.436 7.214 1.00 84.88 224 HIS A N 1
ATOM 1753 C CA . HIS A 1 224 ? -22.059 9.163 5.994 1.00 84.88 224 HIS A CA 1
ATOM 1754 C C . HIS A 1 224 ? -22.352 8.217 4.817 1.00 84.88 224 HIS A C 1
ATOM 1756 O O . HIS A 1 224 ? -23.360 8.399 4.136 1.00 84.88 224 HIS A O 1
ATOM 1762 N N . PHE A 1 225 ? -21.533 7.179 4.615 1.00 81.81 225 PHE A N 1
ATOM 1763 C CA . PHE A 1 225 ? -21.748 6.203 3.541 1.00 81.81 225 PHE A CA 1
ATOM 1764 C C . PHE A 1 225 ? -23.000 5.349 3.767 1.00 81.81 225 PHE A C 1
ATOM 1766 O O . PHE A 1 225 ? -23.762 5.139 2.826 1.00 81.81 225 PHE A O 1
ATOM 1773 N N . TYR A 1 226 ? -23.290 4.949 5.010 1.00 75.00 226 TYR A N 1
ATOM 1774 C CA . TYR A 1 226 ? -24.535 4.237 5.328 1.00 75.00 226 TYR A CA 1
ATOM 1775 C C . TYR A 1 226 ? -25.787 5.096 5.102 1.00 75.00 226 TYR A C 1
ATOM 1777 O O . TYR A 1 226 ? -26.784 4.603 4.576 1.00 75.00 226 TYR A O 1
ATOM 1785 N N . ARG A 1 227 ? -25.742 6.395 5.431 1.00 75.12 227 ARG A N 1
ATOM 1786 C CA . ARG A 1 227 ? -26.859 7.321 5.162 1.00 75.12 227 ARG A CA 1
ATOM 1787 C C . ARG A 1 227 ? -27.107 7.516 3.665 1.00 75.12 227 ARG A C 1
ATOM 1789 O O . ARG A 1 227 ? -28.260 7.546 3.248 1.00 75.12 227 ARG A O 1
ATOM 1796 N N . LEU A 1 228 ? -26.049 7.624 2.860 1.00 62.00 228 LEU A N 1
ATOM 1797 C CA . LEU A 1 228 ? -26.173 7.757 1.404 1.00 62.00 228 LEU A CA 1
ATOM 1798 C C . LEU A 1 228 ? -26.644 6.458 0.733 1.00 62.00 228 LEU A C 1
ATOM 1800 O O . LEU A 1 228 ? -27.519 6.508 -0.129 1.00 62.00 228 LEU A O 1
ATOM 1804 N N . GLY A 1 229 ? -26.144 5.298 1.167 1.00 56.97 229 GLY A N 1
ATOM 1805 C CA . GLY A 1 229 ? -26.598 3.998 0.662 1.00 56.97 229 GLY A CA 1
ATOM 1806 C C . GLY A 1 229 ? -28.066 3.696 0.994 1.00 56.97 229 GLY A C 1
ATOM 1807 O O . GLY A 1 229 ? -28.745 3.001 0.238 1.00 56.97 229 GLY A O 1
ATOM 1808 N N . PHE A 1 230 ? -28.586 4.249 2.094 1.00 49.88 230 PHE A N 1
ATOM 1809 C CA . PHE A 1 230 ? -30.001 4.139 2.451 1.00 49.88 230 PHE A CA 1
ATOM 1810 C C . PHE A 1 230 ? -30.902 5.012 1.559 1.00 49.88 230 PHE A C 1
ATOM 1812 O O . PHE A 1 230 ? -31.992 4.582 1.188 1.00 49.88 230 PHE A O 1
ATOM 1819 N N . LEU A 1 231 ? -30.429 6.197 1.150 1.00 50.09 231 LEU A N 1
ATOM 1820 C CA . LEU A 1 231 ? -31.169 7.111 0.266 1.00 50.09 231 LEU A CA 1
ATOM 1821 C C . LEU A 1 231 ? -31.254 6.619 -1.188 1.00 50.09 231 LEU A C 1
ATOM 1823 O O . LEU A 1 231 ? -32.230 6.912 -1.869 1.00 50.09 231 LEU A O 1
ATOM 1827 N N . MET A 1 232 ? -30.274 5.847 -1.665 1.00 48.69 232 MET A N 1
ATOM 1828 C CA . MET A 1 232 ? -30.297 5.289 -3.029 1.00 48.69 232 MET A CA 1
ATOM 1829 C C . MET A 1 232 ? -31.245 4.085 -3.162 1.00 48.69 232 MET A C 1
ATOM 1831 O O . MET A 1 232 ? -31.837 3.895 -4.216 1.00 48.69 232 MET A O 1
ATOM 1835 N N . ASN A 1 233 ? -31.471 3.322 -2.083 1.00 45.47 233 ASN A N 1
ATOM 1836 C CA . ASN A 1 233 ? -32.432 2.206 -2.078 1.00 45.47 233 ASN A CA 1
ATOM 1837 C C . ASN A 1 233 ? -33.888 2.649 -1.848 1.00 45.47 233 ASN A C 1
ATOM 1839 O O . ASN A 1 233 ? -34.805 1.851 -2.013 1.00 45.47 233 ASN A O 1
ATOM 1843 N N . SER A 1 234 ? -34.130 3.908 -1.471 1.00 40.44 234 SER A N 1
ATOM 1844 C CA . SER A 1 234 ? -35.490 4.427 -1.251 1.00 40.44 234 SER A CA 1
ATOM 1845 C C . SER A 1 234 ? -36.147 5.010 -2.512 1.00 40.44 234 SER A C 1
ATOM 1847 O O . SER A 1 234 ? -37.299 5.428 -2.443 1.00 40.44 234 SER A O 1
ATOM 1849 N N . PHE A 1 235 ? -35.468 4.990 -3.668 1.00 46.59 235 PHE A N 1
ATOM 1850 C CA . PHE A 1 235 ? -36.030 5.414 -4.961 1.00 46.59 235 PHE A CA 1
ATOM 1851 C C . PHE A 1 235 ? -36.480 4.259 -5.879 1.00 46.59 235 PHE A C 1
ATOM 1853 O O . PHE A 1 235 ? -37.040 4.530 -6.937 1.00 46.59 235 PHE A O 1
ATOM 1860 N N . GLU A 1 236 ? -36.315 2.990 -5.482 1.00 44.03 236 GLU A N 1
ATOM 1861 C CA . GLU A 1 236 ? -36.805 1.825 -6.251 1.00 44.03 236 GLU A CA 1
ATOM 1862 C C . GLU A 1 236 ? -38.207 1.332 -5.844 1.00 44.03 236 GLU A C 1
ATOM 1864 O O . GLU A 1 236 ? -38.686 0.326 -6.358 1.00 44.03 236 GLU A O 1
ATOM 1869 N N . PHE A 1 237 ? -38.920 2.055 -4.978 1.00 42.28 237 PHE A N 1
ATOM 1870 C CA . PHE A 1 237 ? -40.324 1.766 -4.675 1.00 42.28 237 PHE A CA 1
ATOM 1871 C C . PHE A 1 237 ? -41.201 3.000 -4.881 1.00 42.28 237 PHE A C 1
ATOM 1873 O O . PHE A 1 237 ? -41.558 3.701 -3.936 1.00 42.28 237 PHE A O 1
ATOM 1880 N N . ILE A 1 238 ? -41.592 3.232 -6.134 1.00 37.84 238 ILE A N 1
ATOM 1881 C CA . ILE A 1 238 ? -42.864 3.886 -6.450 1.00 37.84 238 ILE A CA 1
ATOM 1882 C C . ILE A 1 238 ? -43.544 3.010 -7.521 1.00 37.84 238 ILE A C 1
ATOM 1884 O O . ILE A 1 238 ? -42.964 2.868 -8.598 1.00 37.84 238 ILE A O 1
ATOM 1888 N N . PRO A 1 239 ? -44.683 2.357 -7.212 1.00 43.75 239 PRO A N 1
ATOM 1889 C CA . PRO A 1 239 ? -45.437 1.541 -8.167 1.00 43.75 239 PRO A CA 1
ATOM 1890 C C . PRO A 1 239 ? -46.066 2.365 -9.298 1.00 43.75 239 PRO A C 1
ATOM 1892 O O . PRO A 1 239 ? -46.349 3.567 -9.081 1.00 43.75 239 PRO A O 1
#

Foldseek 3Di:
DDDDDDDDDDDDDDDDDDDPDDDDWDFDDDDPDTDTDDPDDPDDDPDDPDDLVVCVVPDLVVLVVSVVVCVVVVNPPDCLVSLLSSCLCCVPPNDPVSNVVSLVVVCVVPVPSSLLSNLLSCQLVVVLVVSQVSCPDQAAQDPVSLVVSQVVCLVVVSLSSLVSCVVCCVSRVPDPLSNLSSLLSNLVSCLVVVPVVVLVVSVVVLVPDPDNPSNPVVVVSSVVSVVVSVVVVVVPDDD

Sequence (239 aa):
MGTYSTKQDSMRSSSRVRVAGCGLCEILRVGDCFVASFNCVPYFVIQLLLPRGRLFRSGIAAGLAELEQLKRLGRVKSLTRTFHCLLWNAVDHGKAEELAQVESVISSTSPTGLQRLKGFVLLELGKKGAFLDSLGQEPHLEHSQLLFMVEFAAKLKTVIVLESLLELSLVLQIRPQEKALIYDELIKIYGKHEDKDNLERITESILHESDRQPFTATLGRLAHFYRLGFLMNSFEFIP

Mean predicted aligned error: 13.0 Å

Secondary structure (DSSP, 8-state):
-----------------PPTT-TTEEEEEETTEEEEEE-S-S------SS-HHHHHHHHHHHHHHHHHHHHHTT--S--HHHHHHHHHHHHHH--HHHHHHHHHHHHHH-HHHHHHHHHHHHHHTT-HHHHHHHH-SS----HHHHHHHHHHHHHHT-HHHHHHHHHTTTTTT--HHHHHHHHHHHHHHHHHTT-HHHHHHHHHHHHT-S--GGGHHHHHHHHHHHHHHHHHHTTS---

Organism: Teladorsagia circumcincta (NCBI:txid45464)